Protein AF-A0A935G335-F1 (afdb_monomer)

Structure (mmCIF, N/CA/C/O backbone):
data_AF-A0A935G335-F1
#
_entry.id   AF-A0A935G335-F1
#
loop_
_atom_site.group_PDB
_atom_site.id
_atom_site.type_symbol
_atom_site.label_atom_id
_atom_site.label_alt_id
_atom_site.label_comp_id
_atom_site.label_asym_id
_atom_site.label_entity_id
_atom_site.label_seq_id
_atom_site.pdbx_PDB_ins_code
_atom_site.Cartn_x
_atom_site.Cartn_y
_atom_site.Cartn_z
_atom_site.occupancy
_atom_site.B_iso_or_equiv
_atom_site.auth_seq_id
_atom_site.auth_comp_id
_atom_site.auth_asym_id
_atom_site.auth_atom_id
_atom_site.pdbx_PDB_model_num
ATOM 1 N N . MET A 1 1 ? -7.306 40.612 -7.380 1.00 43.62 1 MET A N 1
ATOM 2 C CA . MET A 1 1 ? -6.907 39.670 -8.449 1.00 43.62 1 MET A CA 1
ATOM 3 C C . MET A 1 1 ? -6.432 38.392 -7.789 1.00 43.62 1 MET A C 1
ATOM 5 O O . MET A 1 1 ? -5.612 38.455 -6.885 1.00 43.62 1 MET A O 1
ATOM 9 N N . ALA A 1 2 ? -7.070 37.284 -8.153 1.00 41.00 2 ALA A N 1
ATOM 10 C CA . ALA A 1 2 ? -7.053 36.016 -7.440 1.00 41.00 2 ALA A CA 1
ATOM 11 C C . ALA A 1 2 ? -5.749 35.231 -7.653 1.00 41.00 2 ALA A C 1
ATOM 13 O O . ALA A 1 2 ? -5.389 34.918 -8.785 1.00 41.00 2 ALA A O 1
ATOM 14 N N . LEU A 1 3 ? -5.094 34.855 -6.554 1.00 41.41 3 LEU A N 1
ATOM 15 C CA . LEU A 1 3 ? -4.093 33.790 -6.511 1.00 41.41 3 LEU A CA 1
ATOM 16 C C . LEU A 1 3 ? -4.692 32.613 -5.739 1.00 41.41 3 LEU A C 1
ATOM 18 O O . LEU A 1 3 ? -4.356 32.347 -4.592 1.00 41.41 3 LEU A O 1
ATOM 22 N N . SER A 1 4 ? -5.626 31.927 -6.390 1.00 43.09 4 SER A N 1
ATOM 23 C CA . SER A 1 4 ? -6.187 30.656 -5.933 1.00 43.09 4 SER A CA 1
ATOM 24 C C . SER A 1 4 ? -5.728 29.572 -6.903 1.00 43.09 4 SER A C 1
ATOM 26 O O . SER A 1 4 ? -6.501 29.089 -7.727 1.00 43.09 4 SER A O 1
ATOM 28 N N . ARG A 1 5 ? -4.434 29.228 -6.869 1.00 44.53 5 ARG A N 1
ATOM 29 C CA . ARG A 1 5 ? -3.948 28.018 -7.541 1.00 44.53 5 ARG A CA 1
ATOM 30 C C . ARG A 1 5 ? -4.125 26.839 -6.594 1.00 44.53 5 ARG A C 1
ATOM 32 O O . ARG A 1 5 ? -3.365 26.651 -5.654 1.00 44.53 5 ARG A O 1
ATOM 39 N N . LEU A 1 6 ? -5.206 26.121 -6.871 1.00 40.38 6 LEU A N 1
ATOM 40 C CA . LEU A 1 6 ? -5.574 24.778 -6.441 1.00 40.38 6 LEU A CA 1
ATOM 41 C C . LEU A 1 6 ? -4.358 23.916 -6.063 1.00 40.38 6 LEU A C 1
ATOM 43 O O . LEU A 1 6 ? -3.600 23.470 -6.924 1.00 40.38 6 LEU A O 1
ATOM 47 N N . CYS A 1 7 ? -4.212 23.656 -4.765 1.00 38.62 7 CYS A N 1
ATOM 48 C CA . CYS A 1 7 ? -3.423 22.546 -4.257 1.00 38.62 7 CYS A CA 1
ATOM 49 C C . CYS A 1 7 ? -4.234 21.274 -4.543 1.00 38.62 7 CYS A C 1
ATOM 51 O O . CYS A 1 7 ? -5.253 21.030 -3.899 1.00 38.62 7 CYS A O 1
ATOM 53 N N . ASN A 1 8 ? -3.859 20.530 -5.583 1.00 42.78 8 ASN A N 1
ATOM 54 C CA . ASN A 1 8 ? -4.534 19.289 -5.948 1.00 42.78 8 ASN A CA 1
ATOM 55 C C . ASN A 1 8 ? -3.982 18.174 -5.036 1.00 42.78 8 ASN A C 1
ATOM 57 O O . ASN A 1 8 ? -2.787 17.877 -5.132 1.00 42.78 8 ASN A O 1
ATOM 61 N N . PRO A 1 9 ? -4.788 17.549 -4.156 1.00 45.03 9 PRO A N 1
ATOM 62 C CA . PRO A 1 9 ? -4.302 16.526 -3.219 1.00 45.03 9 PRO A CA 1
ATOM 63 C C . PRO A 1 9 ? -3.715 15.292 -3.932 1.00 45.03 9 PRO A C 1
ATOM 65 O O . PRO A 1 9 ? -2.882 14.580 -3.376 1.00 45.03 9 PRO A O 1
ATOM 68 N N . SER A 1 10 ? -4.065 15.089 -5.202 1.00 44.88 10 SER A N 1
ATOM 69 C CA . SER A 1 10 ? -3.509 14.069 -6.096 1.00 44.88 10 SER A CA 1
ATOM 70 C C . SER A 1 10 ? -2.040 14.303 -6.478 1.00 44.88 10 SER A C 1
ATOM 72 O O . SER A 1 10 ? -1.332 13.351 -6.791 1.00 44.88 10 SER A O 1
ATOM 74 N N . SER A 1 11 ? -1.522 15.535 -6.397 1.00 41.09 11 SER A N 1
ATOM 75 C CA . SER A 1 11 ? -0.104 15.799 -6.688 1.00 41.09 11 SER A CA 1
ATOM 76 C C . SER A 1 11 ? 0.831 15.402 -5.541 1.00 41.09 11 SER A C 1
ATOM 78 O O . SER A 1 11 ? 2.009 15.165 -5.786 1.00 41.09 11 SER A O 1
ATOM 80 N N . LEU A 1 12 ? 0.325 15.314 -4.306 1.00 45.19 12 LEU A N 1
ATOM 81 C CA . LEU A 1 12 ? 1.093 14.852 -3.143 1.00 45.19 12 LEU A CA 1
ATOM 82 C C . LEU A 1 12 ? 1.235 13.324 -3.135 1.00 45.19 12 LEU A C 1
ATOM 84 O O . LEU A 1 12 ? 2.318 12.812 -2.859 1.00 45.19 12 LEU A O 1
ATOM 88 N N . LEU A 1 13 ? 0.176 12.603 -3.520 1.00 45.66 13 LEU A N 1
ATOM 89 C CA . LEU A 1 13 ? 0.212 11.150 -3.728 1.00 45.66 13 LEU A CA 1
ATOM 90 C C . LEU A 1 13 ? 1.209 10.756 -4.829 1.00 45.66 13 LEU A C 1
ATOM 92 O O . LEU A 1 13 ? 2.009 9.844 -4.620 1.00 45.66 13 LEU A O 1
ATOM 96 N N . ARG A 1 14 ? 1.233 11.509 -5.942 1.00 45.12 14 ARG A N 1
ATOM 97 C CA . ARG A 1 14 ? 2.193 11.333 -7.048 1.00 45.12 14 ARG A CA 1
ATOM 98 C C . ARG A 1 14 ? 3.648 11.399 -6.597 1.00 45.12 14 ARG A C 1
ATOM 100 O O . ARG A 1 14 ? 4.453 10.584 -7.028 1.00 45.12 14 ARG A O 1
ATOM 107 N N . THR A 1 15 ? 3.993 12.333 -5.716 1.00 42.88 15 THR A N 1
ATOM 108 C CA . THR A 1 15 ? 5.377 12.463 -5.247 1.00 42.88 15 THR A CA 1
ATOM 109 C C . THR A 1 15 ? 5.739 11.363 -4.252 1.00 42.88 15 THR A C 1
ATOM 111 O O . THR A 1 15 ? 6.856 10.871 -4.286 1.00 42.88 15 THR A O 1
ATOM 114 N N . ILE A 1 16 ? 4.819 10.924 -3.388 1.00 47.28 16 ILE A N 1
ATOM 115 C CA . ILE A 1 16 ? 5.137 9.939 -2.340 1.00 47.28 16 ILE A CA 1
ATOM 116 C C . ILE A 1 16 ? 5.296 8.528 -2.920 1.00 47.28 16 ILE A C 1
ATOM 118 O O . ILE A 1 16 ? 6.261 7.851 -2.578 1.00 47.28 16 ILE A O 1
ATOM 122 N N . VAL A 1 17 ? 4.412 8.090 -3.823 1.00 49.25 17 VAL A N 1
ATOM 123 C CA . VAL A 1 17 ? 4.520 6.747 -4.428 1.00 49.25 17 VAL A CA 1
ATOM 124 C C . VAL A 1 17 ? 5.749 6.660 -5.341 1.00 49.25 17 VAL A C 1
ATOM 126 O O . VAL A 1 17 ? 6.484 5.678 -5.290 1.00 49.25 17 VAL A O 1
ATOM 129 N N . LEU A 1 18 ? 6.047 7.724 -6.096 1.00 43.50 18 LEU A N 1
ATOM 130 C CA . LEU A 1 18 ? 7.198 7.756 -7.001 1.00 43.50 18 LEU A CA 1
ATOM 131 C C . LEU A 1 18 ? 8.539 7.939 -6.264 1.00 43.50 18 LEU A C 1
ATOM 133 O O . LEU A 1 18 ? 9.542 7.367 -6.678 1.00 43.50 18 LEU A O 1
ATOM 137 N N . VAL A 1 19 ? 8.578 8.671 -5.142 1.00 39.81 19 VAL A N 1
ATOM 138 C CA . VAL A 1 19 ? 9.786 8.779 -4.296 1.00 39.81 19 VAL A CA 1
ATOM 139 C C . VAL A 1 19 ? 10.061 7.476 -3.542 1.00 39.81 19 VAL A C 1
ATOM 141 O O . VAL A 1 19 ? 11.223 7.122 -3.368 1.00 39.81 19 VAL A O 1
ATOM 144 N N . VAL A 1 20 ? 9.031 6.720 -3.149 1.00 45.38 20 VAL A N 1
ATOM 145 C CA . VAL A 1 20 ? 9.228 5.400 -2.525 1.00 45.38 20 VAL A CA 1
ATOM 146 C C . VAL A 1 20 ? 9.803 4.380 -3.516 1.00 45.38 20 VAL A C 1
ATOM 148 O O . VAL A 1 20 ? 10.590 3.536 -3.098 1.00 45.38 20 VAL A O 1
ATOM 151 N N . VAL A 1 21 ? 9.470 4.478 -4.809 1.00 45.97 21 VAL A N 1
ATOM 152 C CA . VAL A 1 21 ? 9.869 3.482 -5.822 1.00 45.97 21 VAL A CA 1
ATOM 153 C C . VAL A 1 21 ? 11.123 3.879 -6.619 1.00 45.97 21 VAL A C 1
ATOM 155 O O . VAL A 1 21 ? 11.926 3.012 -6.939 1.00 45.97 21 VAL A O 1
ATOM 158 N N . VAL A 1 22 ? 11.344 5.164 -6.925 1.00 43.09 22 VAL A N 1
ATOM 159 C CA . VAL A 1 22 ? 12.421 5.597 -7.849 1.00 43.09 22 VAL A CA 1
ATOM 160 C C . VAL A 1 22 ? 13.605 6.258 -7.129 1.00 43.09 22 VAL A C 1
ATOM 162 O O . VAL A 1 22 ? 14.715 6.287 -7.655 1.00 43.09 22 VAL A O 1
ATOM 165 N N . ALA A 1 23 ? 13.423 6.755 -5.902 1.00 35.22 23 ALA A N 1
ATOM 166 C CA . ALA A 1 23 ? 14.482 7.430 -5.145 1.00 35.22 23 ALA A CA 1
ATOM 167 C C . ALA A 1 23 ? 15.174 6.527 -4.107 1.00 35.22 23 ALA A C 1
ATOM 169 O O . ALA A 1 23 ? 15.666 7.030 -3.097 1.00 35.22 23 ALA A O 1
ATOM 170 N N . GLN A 1 24 ? 15.244 5.213 -4.345 1.00 37.66 24 GLN A N 1
ATOM 171 C CA . GLN A 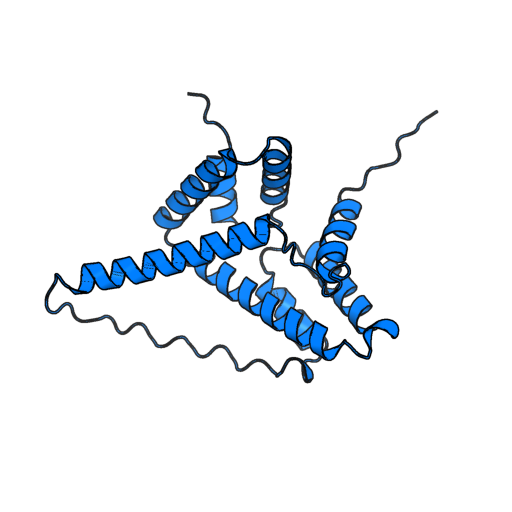1 24 ? 16.115 4.310 -3.584 1.00 37.66 24 GLN A CA 1
ATOM 172 C C . GLN A 1 24 ? 17.411 4.066 -4.377 1.00 37.66 24 GLN A C 1
ATOM 174 O O . GLN A 1 24 ? 17.566 3.012 -4.994 1.00 37.66 24 GLN A O 1
ATOM 179 N N . PRO A 1 25 ? 18.386 5.003 -4.391 1.00 34.03 25 PRO A N 1
ATOM 180 C CA . PRO A 1 25 ? 19.742 4.589 -4.684 1.00 34.03 25 PRO A CA 1
ATOM 181 C C . PRO A 1 25 ? 20.144 3.609 -3.576 1.00 34.03 25 PRO A C 1
ATOM 183 O O . PRO A 1 25 ? 19.827 3.804 -2.403 1.00 34.03 25 PRO A O 1
ATOM 186 N N . PHE A 1 26 ? 20.843 2.551 -3.965 1.00 42.66 26 PHE A N 1
ATOM 187 C CA . PHE A 1 26 ? 21.308 1.411 -3.171 1.00 42.66 26 PHE A CA 1
ATOM 188 C C . PHE A 1 26 ? 22.244 1.743 -1.978 1.00 42.66 26 PHE A C 1
ATOM 190 O O . PHE A 1 26 ? 23.049 0.914 -1.559 1.00 42.66 26 PHE A O 1
ATOM 197 N N . ALA A 1 27 ? 22.155 2.929 -1.375 1.00 33.00 27 ALA A N 1
ATOM 198 C CA . ALA A 1 27 ? 22.935 3.341 -0.219 1.00 33.00 27 ALA A CA 1
ATOM 199 C C . ALA A 1 27 ? 22.011 3.829 0.912 1.00 33.00 27 ALA A C 1
ATOM 201 O O . ALA A 1 27 ? 21.474 4.928 0.871 1.00 33.00 27 ALA A O 1
ATOM 202 N N . ALA A 1 28 ? 21.891 2.996 1.951 1.00 36.22 28 ALA A N 1
ATOM 203 C CA . ALA A 1 28 ? 21.289 3.289 3.257 1.00 36.22 28 ALA A CA 1
ATOM 204 C C . ALA A 1 28 ? 19.755 3.473 3.308 1.00 36.22 28 ALA A C 1
ATOM 206 O O . ALA A 1 28 ? 19.217 4.570 3.396 1.00 36.22 28 ALA A O 1
ATOM 207 N N . ARG A 1 29 ? 19.073 2.323 3.383 1.00 39.12 29 ARG A N 1
ATOM 208 C CA . ARG A 1 29 ? 17.812 2.049 4.100 1.00 39.12 29 ARG A CA 1
ATOM 209 C C . ARG A 1 29 ? 17.255 3.200 4.961 1.00 39.12 29 ARG A C 1
ATOM 211 O O . ARG A 1 29 ? 17.442 3.224 6.174 1.00 39.12 29 ARG A O 1
ATOM 218 N N . ALA A 1 30 ? 16.419 4.030 4.358 1.00 37.00 30 ALA A N 1
ATOM 219 C CA . ALA A 1 30 ? 15.264 4.611 5.030 1.00 37.00 30 ALA A CA 1
ATOM 220 C C . ALA A 1 30 ? 14.020 4.009 4.370 1.00 37.00 30 ALA A C 1
ATOM 222 O O . ALA A 1 30 ? 13.296 4.670 3.633 1.00 37.00 30 ALA A O 1
ATOM 223 N N . ALA A 1 31 ? 13.806 2.706 4.578 1.00 39.12 31 ALA A N 1
ATOM 224 C CA . ALA A 1 31 ? 12.471 2.149 4.400 1.00 39.12 31 ALA A CA 1
ATOM 225 C C . ALA A 1 31 ? 11.510 3.051 5.184 1.00 39.12 31 ALA A C 1
ATOM 227 O O . ALA A 1 31 ? 11.850 3.391 6.322 1.00 39.12 31 ALA A O 1
ATOM 228 N N . ASP A 1 32 ? 10.399 3.483 4.563 1.00 44.03 32 ASP A N 1
ATOM 229 C CA . ASP A 1 32 ? 9.432 4.401 5.184 1.00 44.03 32 ASP A CA 1
ATOM 230 C C . ASP A 1 32 ? 9.267 3.954 6.647 1.00 44.03 32 ASP A C 1
ATOM 232 O O . ASP A 1 32 ? 8.902 2.795 6.879 1.00 44.03 32 ASP A O 1
ATOM 236 N N . PRO A 1 33 ? 9.649 4.785 7.640 1.00 47.03 33 PRO A N 1
ATOM 237 C CA . PRO A 1 33 ? 9.684 4.374 9.038 1.00 47.03 33 PRO A CA 1
ATOM 238 C C . PRO A 1 33 ? 8.323 3.845 9.479 1.00 47.03 33 PRO A C 1
ATOM 240 O O . PRO A 1 33 ? 8.257 3.011 10.371 1.00 47.03 33 PRO A O 1
ATOM 243 N N . PHE A 1 34 ? 7.249 4.258 8.803 1.00 44.28 34 PHE A N 1
ATOM 244 C CA . PHE A 1 34 ? 5.914 3.735 8.995 1.00 44.28 34 PHE A CA 1
ATOM 245 C C . PHE A 1 34 ? 5.706 2.332 8.403 1.00 44.28 34 PHE A C 1
ATOM 247 O O . PHE A 1 34 ? 5.086 1.494 9.049 1.00 44.28 34 PHE A O 1
ATOM 254 N N . LEU A 1 35 ? 6.258 2.030 7.223 1.00 46.00 35 LEU A N 1
ATOM 255 C CA . LEU A 1 35 ? 6.309 0.665 6.682 1.00 46.00 35 LEU A CA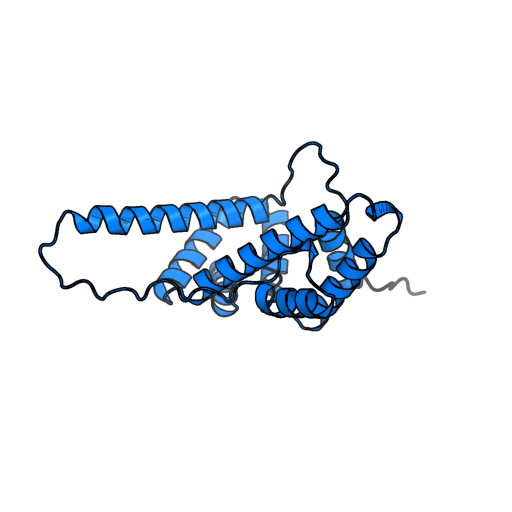 1
ATOM 256 C C . LEU A 1 35 ? 7.183 -0.229 7.557 1.00 46.00 35 LEU A C 1
ATOM 258 O O . LEU A 1 35 ? 6.732 -1.304 7.917 1.00 46.00 35 LEU A O 1
ATOM 262 N N . MET A 1 36 ? 8.379 0.211 7.963 1.00 50.94 36 MET A N 1
ATOM 263 C CA . MET A 1 36 ? 9.226 -0.516 8.923 1.00 50.94 36 MET A CA 1
ATOM 264 C C . MET A 1 36 ? 8.508 -0.749 10.249 1.00 50.94 36 MET A C 1
ATOM 266 O O . MET A 1 36 ? 8.617 -1.828 10.824 1.00 50.94 36 MET A O 1
ATOM 270 N N . TYR A 1 37 ? 7.747 0.237 10.717 1.00 55.06 37 TYR A N 1
ATOM 271 C CA . TYR A 1 37 ? 6.941 0.119 11.919 1.00 55.06 37 TYR A CA 1
ATOM 272 C C . TYR A 1 37 ? 5.795 -0.879 11.732 1.00 55.06 37 TYR A C 1
ATOM 274 O O . TYR A 1 37 ? 5.646 -1.773 12.553 1.00 55.06 37 TYR A O 1
ATOM 282 N N . LEU A 1 38 ? 5.031 -0.804 10.637 1.00 52.03 38 LEU A N 1
ATOM 283 C CA . LEU A 1 38 ? 3.962 -1.756 10.319 1.00 52.03 38 LEU A CA 1
ATOM 284 C C . LEU A 1 38 ? 4.496 -3.175 10.096 1.00 52.03 38 LEU A C 1
ATOM 286 O O . LEU A 1 38 ? 3.900 -4.128 10.581 1.00 52.03 38 LEU A O 1
ATOM 290 N N . LEU A 1 39 ? 5.629 -3.321 9.410 1.00 52.44 39 LEU A N 1
ATOM 291 C CA . LEU A 1 39 ? 6.312 -4.591 9.164 1.00 52.44 39 LEU A CA 1
ATOM 292 C C . LEU A 1 39 ? 6.897 -5.173 10.451 1.00 52.44 39 LEU A C 1
ATOM 294 O O . LEU A 1 39 ? 6.735 -6.362 10.709 1.00 52.44 39 LEU A O 1
ATOM 298 N N . GLY A 1 40 ? 7.544 -4.348 11.273 1.00 60.28 40 GLY A N 1
ATOM 299 C CA . GLY A 1 40 ? 8.072 -4.747 12.575 1.00 60.28 40 GLY A CA 1
ATOM 300 C C . GLY A 1 40 ? 6.963 -5.070 13.574 1.00 60.28 40 GLY A C 1
ATOM 301 O O . GLY A 1 40 ? 7.095 -5.993 14.374 1.00 60.28 40 GLY A O 1
ATOM 302 N N . PHE A 1 41 ? 5.840 -4.362 13.507 1.00 53.56 41 PHE A N 1
ATOM 303 C CA . PHE A 1 41 ? 4.675 -4.601 14.350 1.00 53.56 41 PHE A CA 1
ATOM 304 C C . PHE A 1 41 ? 3.904 -5.852 13.915 1.00 53.56 41 PHE A C 1
ATOM 306 O O . PHE A 1 41 ? 3.602 -6.690 14.760 1.00 53.56 41 PHE A O 1
ATOM 313 N N . ALA A 1 42 ? 3.668 -6.040 12.612 1.00 47.59 42 ALA A N 1
ATOM 314 C CA . ALA A 1 42 ? 3.100 -7.270 12.060 1.00 47.59 42 ALA A CA 1
ATOM 315 C C . ALA A 1 42 ? 3.998 -8.483 12.353 1.00 47.59 42 ALA A C 1
ATOM 317 O O . ALA A 1 42 ? 3.495 -9.532 12.747 1.00 47.59 42 ALA A O 1
ATOM 318 N N . GLY A 1 43 ? 5.323 -8.322 12.244 1.00 48.91 43 GLY A N 1
ATOM 319 C CA . GLY A 1 43 ? 6.299 -9.336 12.645 1.00 48.91 43 GLY A CA 1
ATOM 320 C C . GLY A 1 43 ? 6.193 -9.699 14.128 1.00 48.91 43 GLY A C 1
ATOM 321 O O . GLY A 1 43 ? 6.069 -10.874 14.454 1.00 48.91 43 GLY A O 1
ATOM 322 N N . ASN A 1 44 ? 6.139 -8.705 15.023 1.00 57.69 44 ASN A N 1
ATOM 323 C CA . ASN A 1 44 ? 5.969 -8.943 16.462 1.00 57.69 44 ASN A CA 1
ATOM 324 C C . ASN A 1 44 ? 4.618 -9.590 16.816 1.00 57.69 44 ASN A C 1
ATOM 326 O O . ASN A 1 44 ? 4.554 -10.396 17.742 1.00 57.69 44 ASN A O 1
ATOM 330 N N . LEU A 1 45 ? 3.536 -9.263 16.102 1.00 52.34 45 LEU A N 1
ATOM 331 C CA . LEU A 1 45 ? 2.224 -9.899 16.288 1.00 52.34 45 LEU A CA 1
ATOM 332 C C . LEU A 1 45 ? 2.237 -11.370 15.880 1.00 52.34 45 LEU A C 1
ATOM 334 O O . LEU A 1 45 ? 1.769 -12.212 16.643 1.00 52.34 45 LEU A O 1
ATOM 338 N N . LEU A 1 46 ? 2.828 -11.680 14.724 1.00 48.91 46 LEU A N 1
ATOM 339 C CA . LEU A 1 46 ? 3.017 -13.057 14.267 1.00 48.91 46 LEU A CA 1
ATOM 340 C C . LEU A 1 46 ? 3.863 -13.850 15.269 1.00 48.91 46 LEU A C 1
ATOM 342 O O . LEU A 1 46 ? 3.467 -14.937 15.686 1.00 48.91 46 LEU A O 1
ATOM 346 N N . GLU A 1 47 ? 4.969 -13.274 15.738 1.00 56.78 47 GLU A N 1
ATOM 347 C CA . GLU A 1 47 ? 5.855 -13.926 16.705 1.00 56.78 47 GLU A CA 1
ATOM 348 C C . GLU A 1 47 ? 5.190 -14.130 18.079 1.00 56.78 47 GLU A C 1
ATOM 350 O O . GLU A 1 47 ? 5.439 -15.132 18.751 1.00 56.78 47 GLU A O 1
ATOM 355 N N . SER A 1 48 ? 4.304 -13.216 18.485 1.00 48.78 48 SER A N 1
ATOM 356 C CA . SER A 1 48 ? 3.541 -13.338 19.734 1.00 48.78 48 SER A CA 1
ATOM 357 C C . SER A 1 48 ? 2.459 -14.417 19.637 1.00 48.78 48 SER A C 1
ATOM 359 O O . SER A 1 48 ? 2.334 -15.223 20.555 1.00 48.78 48 SER A O 1
ATOM 361 N N . SER A 1 49 ? 1.743 -14.498 18.508 1.00 43.66 49 SER A N 1
ATOM 362 C CA . SER A 1 49 ? 0.724 -15.537 18.284 1.00 43.66 49 SER A CA 1
ATOM 363 C C . SER A 1 49 ? 1.323 -16.950 18.247 1.00 43.66 49 SER A C 1
ATOM 365 O O . SER A 1 49 ? 0.769 -17.877 18.830 1.00 43.66 49 SER A O 1
ATOM 367 N N . MET A 1 50 ? 2.521 -17.107 17.668 1.00 51.03 50 MET A N 1
ATOM 368 C CA . MET A 1 50 ? 3.225 -18.395 17.641 1.00 51.03 50 MET A CA 1
ATOM 369 C C . MET A 1 50 ? 3.707 -18.841 19.030 1.00 51.03 50 MET A C 1
ATOM 371 O O . MET A 1 50 ? 3.708 -20.035 19.325 1.00 51.03 50 MET A O 1
ATOM 375 N N . LYS A 1 51 ? 4.086 -17.900 19.907 1.00 51.62 51 LYS A N 1
ATOM 376 C CA . LYS A 1 51 ? 4.521 -18.209 21.281 1.00 51.62 51 LYS A CA 1
ATOM 377 C C . LYS A 1 51 ? 3.354 -18.559 22.212 1.00 51.62 51 LYS A C 1
ATOM 379 O O . LYS A 1 51 ? 3.537 -19.364 23.126 1.00 51.62 51 LYS A O 1
ATOM 384 N N . GLU A 1 52 ? 2.160 -18.009 21.986 1.00 52.78 52 GLU A N 1
ATOM 385 C CA . GLU A 1 52 ? 0.966 -18.340 22.782 1.00 52.78 52 GLU A CA 1
ATOM 386 C C . GLU A 1 52 ? 0.443 -19.761 22.504 1.00 52.78 52 GLU A C 1
ATOM 388 O O . GLU A 1 52 ? 0.029 -20.455 23.440 1.00 52.78 52 GLU A O 1
ATOM 393 N N . ASP A 1 53 ? 0.565 -20.253 21.267 1.00 47.88 53 ASP A N 1
ATOM 394 C CA . ASP A 1 53 ? 0.199 -21.632 20.912 1.00 47.88 53 ASP A CA 1
ATOM 395 C C . ASP A 1 53 ? 1.146 -22.684 21.517 1.00 47.88 53 ASP A C 1
ATOM 397 O O . ASP A 1 53 ? 0.720 -23.790 21.872 1.00 47.88 53 ASP A O 1
ATOM 401 N N . GLU A 1 54 ? 2.428 -22.353 21.692 1.00 53.75 54 GLU A N 1
ATOM 402 C CA . GLU A 1 54 ? 3.421 -23.263 22.275 1.00 53.75 54 GLU A CA 1
ATOM 403 C C . GLU A 1 54 ? 3.323 -23.321 23.813 1.00 53.75 54 GLU A C 1
ATOM 405 O O . GLU A 1 54 ? 3.404 -24.400 24.415 1.00 53.75 54 GLU A O 1
ATOM 410 N N . ALA A 1 55 ? 3.034 -22.184 24.458 1.00 54.88 55 ALA A N 1
ATOM 411 C CA . ALA A 1 55 ? 2.830 -22.109 25.905 1.00 54.88 55 ALA A CA 1
ATOM 412 C C . ALA A 1 55 ? 1.542 -22.823 26.365 1.00 54.88 55 ALA A C 1
ATOM 414 O O . ALA A 1 55 ? 1.539 -23.465 27.421 1.00 54.88 55 ALA A O 1
ATOM 415 N N . ASN A 1 56 ? 0.467 -22.792 25.565 1.00 47.91 56 ASN A N 1
ATOM 416 C CA . ASN A 1 56 ? -0.773 -23.518 25.868 1.00 47.91 56 ASN A CA 1
ATOM 417 C C . ASN A 1 56 ? -0.731 -25.008 25.484 1.00 47.91 56 ASN A C 1
ATOM 419 O O . ASN A 1 56 ? -1.468 -25.810 26.066 1.00 47.91 56 ASN A O 1
ATOM 423 N N . ARG A 1 57 ? 0.163 -25.432 24.577 1.00 49.28 57 ARG A N 1
ATOM 424 C CA . ARG A 1 57 ? 0.334 -26.857 24.228 1.00 49.28 57 ARG A CA 1
ATOM 425 C C . ARG A 1 57 ? 0.919 -27.713 25.349 1.00 49.28 57 ARG A C 1
ATOM 427 O O . ARG A 1 57 ? 0.736 -28.927 25.338 1.00 49.28 57 ARG A O 1
ATOM 434 N N . SER A 1 58 ? 1.569 -27.100 26.334 1.00 51.31 58 SER A N 1
ATOM 435 C CA . SER A 1 58 ? 2.232 -27.826 27.424 1.00 51.31 58 SER A CA 1
ATOM 436 C C . SER A 1 58 ? 1.313 -28.175 28.606 1.00 51.31 58 SER A C 1
ATOM 438 O O . SER A 1 58 ? 1.766 -28.828 29.545 1.00 51.31 58 SER A O 1
ATOM 440 N N . LYS A 1 59 ? 0.030 -27.766 28.603 1.00 52.28 59 LYS A N 1
ATOM 441 C CA . LYS A 1 59 ? -0.851 -27.908 29.784 1.00 52.28 59 LYS A CA 1
ATOM 442 C C . LYS A 1 59 ? -2.197 -28.599 29.583 1.00 52.28 59 LYS A C 1
ATOM 444 O O . LYS A 1 59 ? -2.931 -28.738 30.560 1.00 52.28 59 LYS A O 1
ATOM 449 N N . THR A 1 60 ? -2.556 -29.074 28.393 1.00 44.25 60 THR A N 1
ATOM 450 C CA . THR A 1 60 ? -3.869 -29.723 28.224 1.00 44.25 60 THR A CA 1
ATOM 451 C C . THR A 1 60 ? -3.776 -30.953 27.338 1.00 44.25 60 THR A C 1
ATOM 453 O O . THR A 1 60 ? -3.565 -30.872 26.131 1.00 44.25 60 THR A O 1
ATOM 456 N N . GLY A 1 61 ? -3.920 -32.113 27.980 1.00 49.50 61 GLY A N 1
ATOM 457 C CA . GLY A 1 61 ? -3.950 -33.411 27.330 1.00 49.50 61 GLY A CA 1
ATOM 458 C C . GLY A 1 61 ? -5.048 -33.518 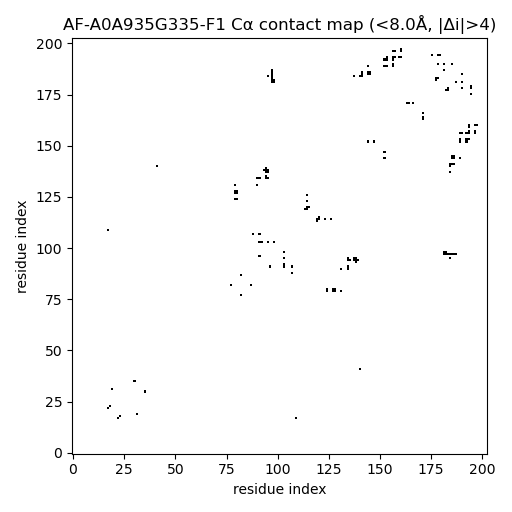26.271 1.00 49.50 61 GLY A C 1
ATOM 459 O O . GLY A 1 61 ? -6.151 -33.007 26.436 1.00 49.50 61 GLY A O 1
ATOM 460 N N . VAL A 1 62 ? -4.695 -34.212 25.187 1.00 51.94 62 VAL A N 1
ATOM 461 C CA . VAL A 1 62 ? -5.570 -34.896 24.222 1.00 51.94 62 VAL A CA 1
ATOM 462 C C . VAL A 1 62 ? -6.876 -34.155 23.900 1.00 51.94 62 VAL A C 1
ATOM 464 O O . VAL A 1 62 ? -7.976 -34.663 24.108 1.00 51.94 62 VAL A O 1
ATOM 467 N N . ARG A 1 63 ? -6.769 -32.960 23.311 1.00 44.69 63 ARG A N 1
ATOM 468 C CA . ARG A 1 63 ? -7.860 -32.393 22.511 1.00 44.69 63 ARG A CA 1
ATOM 469 C C . ARG A 1 63 ? -7.599 -32.739 21.050 1.00 44.69 63 ARG A C 1
ATOM 471 O O . ARG A 1 63 ? -6.580 -32.348 20.490 1.00 44.69 63 ARG A O 1
ATOM 478 N N . LYS A 1 64 ? -8.514 -33.517 20.467 1.00 46.38 64 LYS A N 1
ATOM 479 C CA . LYS A 1 64 ? -8.576 -33.888 19.047 1.00 46.38 64 LYS A CA 1
ATOM 480 C C . LYS A 1 64 ? -8.308 -32.636 18.204 1.00 46.38 64 LYS A C 1
ATOM 482 O O . LYS A 1 64 ? -9.131 -31.723 18.194 1.00 46.38 64 LYS A O 1
ATOM 487 N N . VAL A 1 65 ? -7.129 -32.579 17.590 1.00 44.38 65 VAL A N 1
ATOM 488 C CA . VAL A 1 65 ? -6.693 -31.475 16.731 1.00 44.38 65 VAL A CA 1
ATOM 489 C C . VAL A 1 65 ? -7.700 -31.387 15.582 1.00 44.38 65 VAL A C 1
ATOM 491 O O . VAL A 1 65 ? -7.838 -32.371 14.851 1.00 44.38 65 VAL A O 1
ATOM 494 N N . PRO A 1 66 ? -8.439 -30.277 15.407 1.00 47.75 66 PRO A N 1
ATOM 495 C CA . PRO A 1 66 ? -9.033 -29.996 14.114 1.00 47.75 66 PRO A CA 1
ATOM 496 C C . PRO A 1 66 ? -7.845 -29.864 13.169 1.00 47.75 66 PRO A C 1
ATOM 498 O O . PRO A 1 66 ? -7.021 -28.970 13.352 1.00 47.75 66 PRO A O 1
ATOM 501 N N . SER A 1 67 ? -7.689 -30.808 12.240 1.00 44.22 67 SER A N 1
ATOM 502 C CA . SER A 1 67 ? -6.745 -30.668 11.139 1.00 44.22 67 SER A CA 1
ATOM 503 C C . SER A 1 67 ? -7.024 -29.324 10.484 1.00 44.22 67 SER A C 1
ATOM 505 O O . SER A 1 67 ? -8.028 -29.173 9.793 1.00 44.22 67 SER A O 1
ATOM 507 N N . ILE A 1 68 ? -6.166 -28.341 10.759 1.00 49.97 68 ILE A N 1
ATOM 508 C CA . ILE A 1 68 ? -6.089 -27.118 9.975 1.00 49.97 68 ILE A CA 1
ATOM 509 C C . ILE A 1 68 ? -5.791 -27.627 8.562 1.00 49.97 68 ILE A C 1
ATOM 511 O O . ILE A 1 68 ? -4.765 -28.299 8.393 1.00 49.97 68 ILE A O 1
ATOM 515 N N . PRO A 1 69 ? -6.704 -27.457 7.587 1.00 47.50 69 PRO A N 1
ATOM 516 C CA . PRO A 1 69 ? -6.420 -27.863 6.224 1.00 47.50 69 PRO A CA 1
ATOM 517 C C . PRO A 1 69 ? -5.120 -27.176 5.816 1.00 47.50 69 PRO A C 1
ATOM 519 O O . PRO A 1 69 ? -4.919 -25.994 6.104 1.00 47.50 69 PRO A O 1
ATOM 522 N N . ALA A 1 70 ? -4.205 -27.962 5.245 1.00 51.41 70 ALA A N 1
ATOM 523 C CA . ALA A 1 70 ? -2.949 -27.452 4.722 1.00 51.41 70 ALA A CA 1
ATOM 524 C C . ALA A 1 70 ? -3.245 -26.203 3.879 1.00 51.41 70 ALA A C 1
ATOM 526 O O . ALA A 1 70 ? -4.266 -26.211 3.185 1.00 51.41 70 ALA A O 1
ATOM 527 N N . PRO A 1 71 ? -2.413 -25.1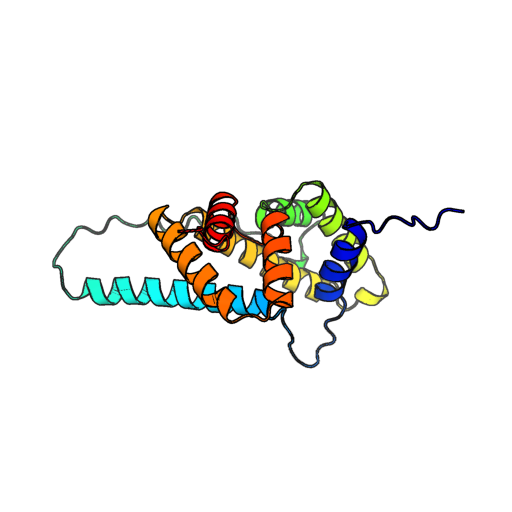47 3.968 1.00 50.88 71 PRO A N 1
ATOM 528 C CA . PRO A 1 71 ? -2.639 -23.921 3.220 1.00 50.88 71 PRO A CA 1
ATOM 529 C C . PRO A 1 71 ? -2.915 -24.311 1.775 1.00 50.88 71 PRO A C 1
ATOM 531 O O . PRO A 1 71 ? -2.086 -24.985 1.156 1.00 50.88 71 PRO A O 1
ATOM 534 N N . GLU A 1 72 ? -4.117 -23.977 1.295 1.00 48.12 72 GLU A N 1
ATOM 535 C CA . GLU A 1 72 ? -4.462 -24.146 -0.107 1.00 48.12 72 GLU A CA 1
ATOM 536 C C . GLU A 1 72 ? -3.305 -23.543 -0.883 1.00 48.12 72 GLU A C 1
ATOM 538 O O . GLU A 1 72 ? -2.894 -22.404 -0.644 1.00 48.12 72 GLU A O 1
ATOM 543 N N . THR A 1 73 ? -2.677 -24.392 -1.688 1.00 46.47 73 THR A N 1
ATOM 544 C CA . THR A 1 73 ? -1.512 -24.031 -2.472 1.00 46.47 73 THR A CA 1
ATOM 545 C C . THR A 1 73 ? -1.986 -22.891 -3.348 1.00 46.47 73 THR A C 1
ATOM 547 O O . THR A 1 73 ? -2.771 -23.116 -4.267 1.00 46.47 73 THR A O 1
ATOM 550 N N . LEU A 1 74 ? -1.590 -21.663 -2.996 1.00 53.41 74 LEU A N 1
ATOM 551 C CA . LEU A 1 74 ? -1.860 -20.497 -3.822 1.00 53.41 74 LEU A CA 1
ATOM 552 C C . LEU A 1 74 ? -1.470 -20.887 -5.251 1.00 53.41 74 LEU A C 1
ATOM 554 O O . LEU A 1 74 ? -0.420 -21.529 -5.415 1.00 53.41 74 LEU A O 1
ATOM 558 N N . PRO A 1 75 ? -2.315 -20.591 -6.254 1.00 56.72 75 PRO A N 1
ATOM 559 C CA . PRO A 1 75 ? -2.021 -20.950 -7.631 1.00 56.72 75 PRO A CA 1
ATOM 560 C C . PRO A 1 75 ? -0.589 -20.523 -7.934 1.00 56.72 75 PRO A C 1
ATOM 562 O O . PRO A 1 75 ? -0.172 -19.428 -7.552 1.00 56.72 75 PRO A O 1
ATOM 565 N N . ALA A 1 76 ? 0.193 -21.434 -8.516 1.00 60.53 76 ALA A N 1
ATOM 566 C CA . ALA A 1 76 ? 1.599 -21.193 -8.787 1.00 60.53 76 ALA A CA 1
ATOM 567 C C . ALA A 1 76 ? 1.710 -20.006 -9.752 1.00 60.53 76 ALA A C 1
ATOM 569 O O . ALA A 1 76 ? 1.591 -20.169 -10.964 1.00 60.53 76 ALA A O 1
ATOM 570 N N . LEU A 1 77 ? 1.876 -18.801 -9.201 1.00 66.75 77 LEU A N 1
ATOM 571 C CA . LEU A 1 77 ? 2.053 -17.598 -9.995 1.00 66.75 77 LEU A CA 1
ATOM 572 C C . LEU A 1 77 ? 3.306 -17.769 -10.849 1.00 66.75 77 LEU A C 1
ATOM 574 O O . LEU A 1 77 ? 4.337 -18.259 -10.370 1.00 66.75 77 LEU A O 1
ATOM 578 N N . LYS A 1 78 ? 3.205 -17.323 -12.104 1.00 79.25 78 LYS A N 1
ATOM 579 C CA . LYS A 1 78 ? 4.321 -17.275 -13.050 1.00 79.25 78 LYS A CA 1
ATOM 580 C C . LYS A 1 78 ? 5.540 -16.605 -12.407 1.00 79.25 78 LYS A C 1
ATOM 582 O O . LYS A 1 78 ? 5.417 -15.737 -11.537 1.00 79.25 78 LYS A O 1
ATOM 587 N N . ALA A 1 79 ? 6.730 -17.016 -12.843 1.00 80.81 79 ALA A N 1
ATOM 588 C CA . ALA A 1 79 ? 7.957 -16.341 -12.439 1.00 80.81 79 ALA A CA 1
ATOM 589 C C . ALA A 1 79 ? 7.882 -14.863 -12.873 1.00 80.81 79 ALA A C 1
ATOM 591 O O . ALA A 1 79 ? 7.378 -14.607 -13.971 1.00 80.81 79 ALA A O 1
ATOM 592 N N . PRO A 1 80 ? 8.387 -13.897 -12.083 1.00 80.19 80 PRO A N 1
ATOM 593 C CA . PRO A 1 80 ? 8.226 -12.474 -12.400 1.00 80.19 80 PRO A CA 1
ATOM 594 C C . PRO A 1 80 ? 8.781 -12.094 -13.780 1.00 80.19 80 PRO A C 1
ATOM 596 O O . PRO A 1 80 ? 8.163 -11.324 -14.502 1.00 80.19 80 PRO A O 1
ATOM 599 N N . ALA A 1 81 ? 9.890 -12.715 -14.200 1.00 77.25 81 ALA A N 1
ATOM 600 C CA . ALA A 1 81 ? 10.486 -12.527 -15.527 1.00 77.25 81 ALA A CA 1
ATOM 601 C C . ALA A 1 81 ? 9.606 -13.017 -16.701 1.00 77.25 81 ALA A C 1
ATOM 603 O O . ALA A 1 81 ? 9.880 -12.699 -17.854 1.00 77.25 81 ALA A O 1
ATOM 604 N N . SER A 1 82 ? 8.570 -13.809 -16.416 1.00 84.94 82 SER A N 1
ATOM 605 C CA . SER A 1 82 ? 7.623 -14.363 -17.394 1.00 84.94 82 SER A CA 1
ATOM 606 C C . SER A 1 82 ? 6.212 -13.781 -17.281 1.00 84.94 82 SER A C 1
ATOM 608 O O . SER A 1 82 ? 5.319 -14.251 -17.983 1.00 84.94 82 SER A O 1
ATOM 610 N N . MET A 1 83 ? 6.000 -12.808 -16.390 1.00 88.62 83 MET A N 1
ATOM 611 C CA . MET A 1 83 ? 4.711 -12.136 -16.252 1.00 88.62 83 MET A CA 1
ATOM 612 C C . MET A 1 83 ? 4.486 -11.187 -17.423 1.00 88.62 83 MET A C 1
ATOM 614 O O . MET A 1 83 ? 5.339 -10.352 -17.734 1.00 88.62 83 MET A O 1
ATOM 618 N N . ASP A 1 84 ? 3.334 -11.325 -18.066 1.00 90.94 84 ASP A N 1
ATOM 619 C CA . ASP A 1 84 ? 2.853 -10.342 -19.024 1.00 90.94 84 ASP A CA 1
ATOM 620 C C . ASP A 1 84 ? 2.158 -9.166 -18.309 1.00 90.94 84 ASP A C 1
ATOM 622 O O . ASP A 1 84 ? 2.077 -9.093 -17.079 1.00 90.94 84 ASP A O 1
ATOM 626 N N . GLN A 1 85 ? 1.708 -8.184 -19.090 1.00 88.88 85 GLN A N 1
ATOM 627 C CA . GLN A 1 85 ? 1.051 -6.990 -18.558 1.00 88.88 85 GLN A CA 1
ATOM 628 C C . GLN A 1 85 ? -0.270 -7.314 -17.845 1.00 88.88 85 GLN A C 1
ATOM 630 O O . GLN A 1 85 ? -0.610 -6.651 -16.865 1.00 88.88 85 GLN A O 1
ATOM 635 N N . GLU A 1 86 ? -1.001 -8.331 -18.306 1.00 92.62 86 GLU A N 1
ATOM 636 C CA . GLU A 1 86 ? -2.270 -8.723 -17.694 1.00 92.62 86 GLU A CA 1
ATOM 637 C C . GLU A 1 86 ? -2.018 -9.430 -16.356 1.00 92.62 86 GLU A C 1
ATOM 639 O O . GLU A 1 86 ? -2.667 -9.094 -15.367 1.00 92.62 86 GLU A O 1
ATOM 644 N N . ASP A 1 87 ? -1.001 -10.300 -16.281 1.00 93.00 87 ASP A N 1
ATOM 645 C CA . ASP A 1 87 ? -0.573 -10.940 -15.029 1.00 93.00 87 ASP A CA 1
ATOM 646 C C . ASP A 1 87 ? -0.191 -9.893 -13.961 1.00 93.00 87 ASP A C 1
ATOM 648 O O . ASP A 1 87 ? -0.541 -10.021 -12.785 1.00 93.00 87 ASP A O 1
ATOM 652 N N . LEU A 1 88 ? 0.531 -8.833 -14.353 1.00 91.81 88 LEU A N 1
ATOM 653 C CA . LEU A 1 88 ? 0.907 -7.743 -13.443 1.00 91.81 88 LEU A CA 1
ATOM 654 C C . LEU A 1 88 ? -0.308 -6.952 -12.964 1.00 91.81 88 LEU A C 1
ATOM 656 O O . LEU A 1 88 ? -0.369 -6.551 -11.799 1.00 91.81 88 LEU A O 1
ATOM 660 N N . ARG A 1 89 ? -1.278 -6.728 -13.851 1.00 93.88 89 ARG A N 1
ATOM 661 C CA . ARG A 1 89 ? -2.515 -6.027 -13.522 1.00 93.88 89 ARG A CA 1
ATOM 662 C C . ARG A 1 89 ? -3.373 -6.825 -12.548 1.00 93.88 89 ARG A C 1
ATOM 664 O O . ARG A 1 89 ? -3.854 -6.251 -11.573 1.00 93.88 89 ARG A O 1
ATOM 671 N N . GLU A 1 90 ? -3.525 -8.125 -12.777 1.00 94.25 90 GLU A N 1
ATOM 672 C CA . GLU A 1 90 ? -4.221 -9.033 -11.863 1.00 94.25 90 GLU A CA 1
ATOM 673 C C . GLU A 1 90 ? -3.530 -9.054 -10.494 1.00 94.25 90 GLU A C 1
ATOM 675 O O . GLU A 1 90 ? -4.176 -8.821 -9.470 1.00 94.25 90 GLU A O 1
ATOM 680 N N . LEU A 1 91 ? -2.199 -9.195 -10.468 1.00 93.62 91 LEU A N 1
ATOM 681 C CA . LEU A 1 91 ? -1.423 -9.148 -9.228 1.00 93.62 91 LEU A CA 1
ATOM 682 C C . LEU A 1 91 ? -1.632 -7.834 -8.464 1.00 93.62 91 LEU A C 1
ATOM 684 O O . LEU A 1 91 ? -1.762 -7.857 -7.237 1.00 93.62 91 LEU A O 1
ATOM 688 N N . ILE A 1 92 ? -1.655 -6.694 -9.163 1.00 92.38 92 ILE A N 1
ATOM 689 C CA . ILE A 1 92 ? -1.920 -5.382 -8.564 1.00 92.38 92 ILE A CA 1
ATOM 690 C C . ILE A 1 92 ? -3.324 -5.337 -7.957 1.00 92.38 92 ILE A C 1
ATOM 692 O O . ILE A 1 92 ? -3.480 -4.961 -6.793 1.00 92.38 92 ILE A O 1
ATOM 696 N N . ASP A 1 93 ? -4.334 -5.728 -8.727 1.00 94.31 93 ASP A N 1
ATOM 697 C CA . ASP A 1 93 ? -5.733 -5.681 -8.309 1.00 94.31 93 ASP A CA 1
ATOM 698 C C . ASP A 1 93 ? -5.994 -6.565 -7.080 1.00 94.31 93 ASP A C 1
ATOM 700 O O . ASP A 1 93 ? -6.701 -6.155 -6.153 1.00 94.31 93 ASP A O 1
ATOM 704 N N . GLU A 1 94 ? -5.386 -7.750 -7.032 1.00 93.56 94 GLU A N 1
ATOM 705 C CA . GLU A 1 94 ? -5.495 -8.656 -5.892 1.00 93.56 94 GLU A CA 1
ATOM 706 C C . GLU A 1 94 ? -4.702 -8.177 -4.674 1.00 93.56 94 GLU A C 1
ATOM 708 O O . GLU A 1 94 ? -5.207 -8.183 -3.546 1.00 93.56 94 GLU A O 1
ATOM 713 N N . SER A 1 95 ? -3.448 -7.770 -4.880 1.00 91.88 95 SER A N 1
ATOM 714 C CA . SER A 1 95 ? -2.538 -7.437 -3.779 1.00 91.88 95 SER A CA 1
ATOM 715 C C . SER A 1 95 ? -2.898 -6.125 -3.106 1.00 91.88 95 SER A C 1
ATOM 717 O O . SER A 1 95 ? -2.732 -5.972 -1.896 1.00 91.88 95 SER A O 1
ATOM 719 N N . PHE A 1 96 ? -3.420 -5.180 -3.882 1.00 92.88 96 PHE A N 1
ATOM 720 C CA . PHE A 1 96 ? -3.733 -3.834 -3.431 1.00 92.88 96 PHE A CA 1
ATOM 721 C C . PHE A 1 96 ? -5.241 -3.575 -3.411 1.00 92.88 96 PHE A C 1
ATOM 723 O O . PHE A 1 96 ? -5.678 -2.439 -3.576 1.00 92.88 96 PHE A O 1
ATOM 730 N N . SER A 1 97 ? -6.052 -4.604 -3.128 1.00 91.50 97 SER A N 1
ATOM 731 C CA . SER A 1 97 ? -7.524 -4.529 -3.110 1.00 91.50 97 SER A CA 1
ATOM 732 C C . SER A 1 97 ? -8.115 -3.454 -2.179 1.00 91.50 97 SER A C 1
ATOM 734 O O . SER A 1 97 ? -9.310 -3.175 -2.224 1.00 91.50 97 SER A O 1
ATOM 736 N N . TYR A 1 98 ? -7.304 -2.905 -1.271 1.00 86.06 98 TYR A N 1
ATOM 737 C CA . TYR A 1 98 ? -7.675 -1.823 -0.356 1.00 86.06 98 TYR A CA 1
ATOM 738 C C . TYR A 1 98 ? -7.600 -0.427 -1.002 1.00 86.06 98 TYR A C 1
ATOM 740 O 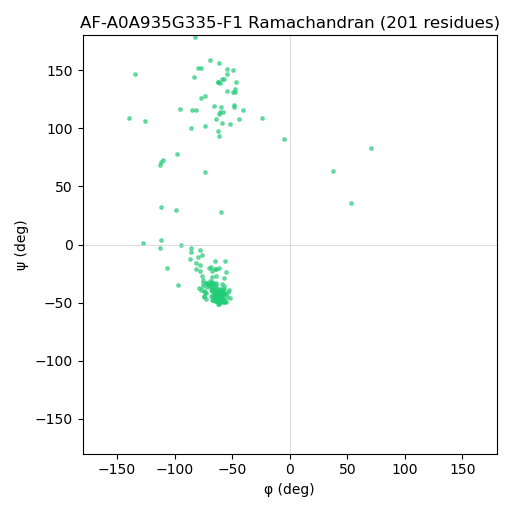O . TYR A 1 98 ? -8.162 0.524 -0.459 1.00 86.06 98 TYR A O 1
ATOM 748 N N . LEU A 1 99 ? -6.923 -0.291 -2.146 1.00 88.56 99 LEU A N 1
ATOM 749 C CA . LEU A 1 99 ? -6.831 0.956 -2.899 1.00 88.56 99 LEU A CA 1
ATOM 750 C C . LEU A 1 99 ? -8.095 1.197 -3.735 1.00 88.56 99 LEU A C 1
ATOM 752 O O . LEU A 1 99 ? -8.775 0.276 -4.188 1.00 88.56 99 LEU A O 1
ATOM 756 N N . SER A 1 100 ? -8.399 2.471 -3.987 1.00 88.25 100 SER A N 1
ATOM 757 C CA . SER A 1 100 ? -9.457 2.847 -4.929 1.00 88.25 100 SER A CA 1
ATOM 758 C C . SER A 1 100 ? -9.069 2.515 -6.375 1.00 88.25 100 SER A C 1
ATOM 760 O O . SER A 1 100 ? -7.890 2.455 -6.724 1.00 88.25 100 SER A O 1
ATOM 762 N N . ARG A 1 101 ? -10.060 2.386 -7.269 1.00 91.88 101 ARG A N 1
ATOM 763 C CA . ARG A 1 101 ? -9.802 2.135 -8.700 1.00 91.88 101 ARG A CA 1
ATOM 764 C C . ARG A 1 101 ? -8.946 3.212 -9.370 1.00 91.88 101 ARG A C 1
ATOM 766 O O . ARG A 1 101 ? -8.130 2.880 -10.225 1.00 91.88 101 ARG A O 1
ATOM 773 N N . ALA A 1 102 ? -9.091 4.472 -8.961 1.00 88.56 102 ALA A N 1
ATOM 774 C CA . ALA A 1 102 ? -8.236 5.552 -9.449 1.00 88.56 102 ALA A CA 1
ATOM 775 C C . ALA A 1 102 ? -6.770 5.335 -9.034 1.00 88.56 102 ALA A C 1
ATOM 777 O O . ALA A 1 102 ? -5.887 5.396 -9.880 1.00 88.56 102 ALA A O 1
ATOM 778 N N . GLN A 1 103 ? -6.524 4.986 -7.767 1.00 86.94 103 GLN A N 1
ATOM 779 C CA . GLN A 1 103 ? -5.176 4.712 -7.254 1.00 86.94 103 GLN A CA 1
ATOM 780 C C . GLN A 1 103 ? -4.544 3.466 -7.882 1.00 86.94 103 GLN A C 1
ATOM 782 O O . GLN A 1 103 ? -3.361 3.492 -8.197 1.00 86.94 103 GLN A O 1
ATOM 787 N N . LEU A 1 104 ? -5.317 2.396 -8.104 1.00 90.94 104 LEU A N 1
ATOM 788 C CA . LEU A 1 104 ? -4.829 1.203 -8.809 1.00 90.94 104 LEU A CA 1
ATOM 789 C C . LEU A 1 104 ? -4.426 1.528 -10.253 1.00 90.94 104 LEU A C 1
ATOM 791 O O . LEU A 1 104 ? -3.379 1.086 -10.716 1.00 90.94 104 LEU A O 1
ATOM 795 N N . THR A 1 105 ? -5.221 2.350 -10.945 1.00 89.81 105 THR A N 1
ATOM 796 C CA . THR A 1 105 ? -4.911 2.791 -12.315 1.00 89.81 105 THR A CA 1
ATOM 797 C C . THR A 1 105 ? -3.646 3.648 -12.353 1.00 89.81 105 THR A C 1
ATOM 799 O O . THR A 1 105 ? -2.809 3.476 -13.238 1.00 89.81 105 THR A O 1
ATOM 802 N N . GLU A 1 106 ? -3.483 4.554 -11.385 1.00 85.44 106 GLU A N 1
ATOM 803 C CA . GLU A 1 106 ? -2.263 5.352 -11.240 1.00 85.44 106 GLU A CA 1
ATOM 804 C C . GLU A 1 106 ? -1.043 4.466 -10.958 1.00 85.44 106 GLU A C 1
ATOM 806 O O . GLU A 1 106 ? -0.034 4.603 -11.642 1.00 85.44 106 GLU A O 1
ATOM 811 N N . LEU A 1 107 ? -1.147 3.518 -10.019 1.00 88.25 107 LEU A N 1
ATOM 812 C CA . LEU A 1 107 ? -0.070 2.579 -9.695 1.00 88.25 107 LEU 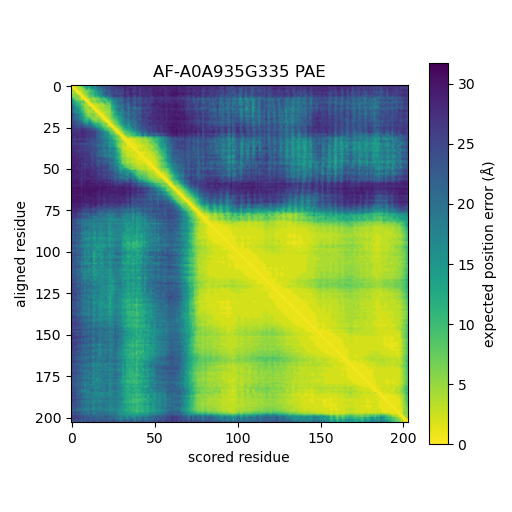A CA 1
ATOM 813 C C . LEU A 1 107 ? 0.355 1.761 -10.921 1.00 88.25 107 LEU A C 1
ATOM 815 O O . LEU A 1 107 ? 1.547 1.658 -11.198 1.00 88.25 107 LEU A O 1
ATOM 819 N N . HIS A 1 108 ? -0.613 1.225 -11.668 1.00 90.44 108 HIS A N 1
ATOM 820 C CA . HIS A 1 108 ? -0.350 0.487 -12.901 1.00 90.44 108 HIS A CA 1
ATOM 821 C C . HIS A 1 108 ? 0.359 1.366 -13.940 1.00 90.44 108 HIS A C 1
ATOM 823 O O . HIS A 1 108 ? 1.376 0.963 -14.492 1.00 90.44 108 HIS A O 1
ATOM 829 N N . THR A 1 109 ? -0.142 2.584 -14.169 1.00 89.50 109 THR A N 1
ATOM 830 C CA . THR A 1 109 ? 0.429 3.520 -15.153 1.00 89.50 109 THR A CA 1
ATOM 831 C C . THR A 1 109 ? 1.868 3.903 -14.803 1.00 89.50 109 THR A C 1
ATOM 833 O O . THR A 1 109 ? 2.723 3.963 -15.683 1.00 89.50 109 THR A O 1
ATOM 836 N N . GLU A 1 110 ? 2.159 4.172 -13.528 1.00 86.94 110 GLU A N 1
ATOM 837 C CA . GLU A 1 110 ? 3.514 4.534 -13.098 1.00 86.94 110 GLU A CA 1
ATOM 838 C C . GLU A 1 110 ? 4.472 3.337 -13.144 1.00 86.94 110 GLU A C 1
ATOM 840 O O . GLU A 1 110 ? 5.628 3.509 -13.528 1.00 86.94 110 GLU A O 1
ATOM 845 N N . LEU A 1 111 ? 4.007 2.126 -12.812 1.00 88.50 111 LEU A N 1
ATOM 846 C CA . LEU A 1 111 ? 4.814 0.913 -12.957 1.00 88.50 111 LEU A CA 1
ATOM 847 C C . LEU A 1 111 ? 5.154 0.653 -14.429 1.00 88.50 111 LEU A C 1
ATOM 849 O O . LEU A 1 111 ? 6.320 0.457 -14.754 1.00 88.50 111 LEU A O 1
ATOM 853 N N . GLU A 1 112 ? 4.161 0.702 -15.317 1.00 91.44 112 GLU A N 1
ATOM 854 C CA . GLU A 1 112 ? 4.343 0.528 -16.763 1.00 91.44 112 GLU A CA 1
ATOM 855 C C . GLU A 1 112 ? 5.343 1.548 -17.314 1.00 91.44 112 GLU A C 1
ATOM 857 O O . GLU A 1 112 ? 6.352 1.179 -17.912 1.00 91.44 112 GLU A O 1
ATOM 862 N N . LYS A 1 113 ? 5.154 2.827 -16.979 1.00 89.81 113 LYS A N 1
ATOM 863 C CA . LYS A 1 113 ? 6.083 3.896 -17.348 1.00 89.81 113 LYS A CA 1
ATOM 864 C C . LYS A 1 113 ? 7.509 3.639 -16.852 1.00 89.81 113 LYS A C 1
ATOM 866 O O . LYS A 1 113 ? 8.459 3.915 -17.579 1.00 89.81 113 LYS A O 1
ATOM 871 N N . ALA A 1 114 ? 7.676 3.147 -15.625 1.00 88.12 114 ALA A N 1
ATOM 872 C CA . ALA A 1 114 ? 8.993 2.848 -15.072 1.00 88.12 114 ALA A CA 1
ATOM 873 C C . ALA A 1 114 ? 9.660 1.652 -15.773 1.00 88.12 114 ALA A C 1
ATOM 875 O O . ALA A 1 114 ? 10.876 1.660 -15.960 1.00 88.12 114 ALA A O 1
ATOM 876 N N . LEU A 1 115 ? 8.879 0.646 -16.174 1.00 88.31 115 LEU A N 1
ATOM 877 C CA . LEU A 1 115 ? 9.361 -0.544 -16.879 1.00 88.31 115 LEU A CA 1
ATOM 878 C C . LEU A 1 115 ? 9.669 -0.290 -18.360 1.00 88.31 115 LEU A C 1
ATOM 880 O O . LEU A 1 115 ? 10.515 -0.996 -18.915 1.00 88.31 115 LEU A O 1
ATOM 884 N N . ASP A 1 116 ? 9.000 0.685 -18.975 1.00 93.31 116 ASP A N 1
ATOM 885 C CA . ASP A 1 116 ? 9.192 1.079 -20.374 1.00 93.31 116 ASP A CA 1
ATOM 886 C C . ASP A 1 116 ? 10.309 2.115 -20.568 1.00 93.31 116 ASP A C 1
ATOM 888 O O . ASP A 1 116 ? 10.746 2.354 -21.696 1.00 93.31 116 ASP A O 1
ATOM 892 N N . ASP A 1 117 ? 10.804 2.727 -19.487 1.00 93.56 117 ASP A N 1
ATOM 893 C CA . ASP A 1 117 ? 11.918 3.672 -19.551 1.00 93.56 117 ASP A CA 1
ATOM 894 C C . ASP A 1 117 ? 13.216 2.955 -19.990 1.00 93.56 117 ASP A C 1
ATOM 896 O O . ASP A 1 117 ? 13.710 2.069 -19.278 1.00 93.56 117 ASP A O 1
ATOM 900 N N . PRO A 1 118 ? 13.837 3.346 -21.124 1.00 95.75 118 PRO A N 1
ATOM 901 C CA . PRO A 1 118 ? 15.089 2.750 -21.584 1.00 95.75 118 PRO A CA 1
ATOM 902 C C . PRO A 1 118 ? 16.227 2.838 -20.560 1.00 95.75 118 PRO A C 1
ATOM 904 O O . PRO A 1 118 ? 17.093 1.958 -20.541 1.00 95.75 118 PRO A O 1
ATOM 907 N N . ALA A 1 119 ? 16.226 3.856 -19.692 1.00 94.31 119 ALA A N 1
ATOM 908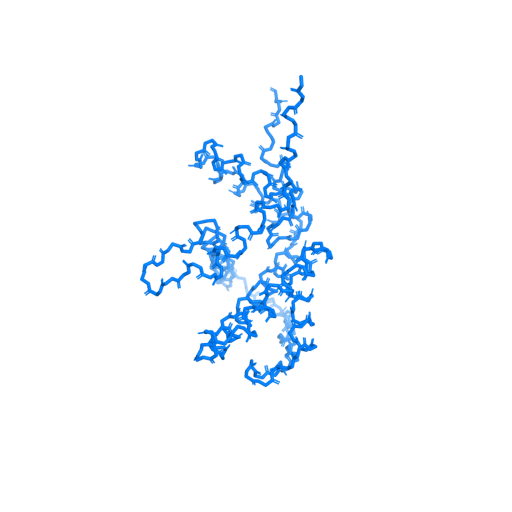 C CA . ALA A 1 119 ? 17.212 4.005 -18.624 1.00 94.31 119 ALA A CA 1
ATOM 909 C C . ALA A 1 119 ? 17.134 2.868 -17.589 1.00 94.31 119 ALA A C 1
ATOM 911 O O . ALA A 1 119 ? 18.149 2.509 -16.994 1.00 94.31 119 ALA A O 1
ATOM 912 N N . ASN A 1 120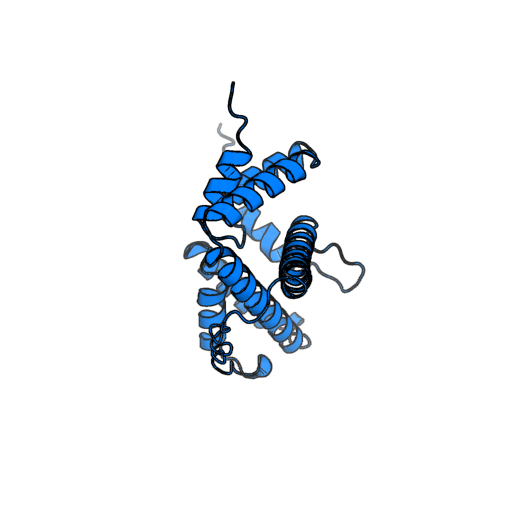 ? 15.958 2.255 -17.429 1.00 90.38 120 ASN A N 1
ATOM 913 C CA . ASN A 1 120 ? 15.718 1.155 -16.497 1.00 90.38 120 ASN A CA 1
ATOM 914 C C . ASN A 1 120 ? 15.861 -0.226 -17.149 1.00 90.38 120 ASN A C 1
ATOM 916 O O . ASN A 1 120 ? 15.732 -1.239 -16.463 1.00 90.38 120 ASN A O 1
ATOM 920 N N . SER A 1 121 ? 16.161 -0.303 -18.450 1.00 94.12 121 SER A N 1
ATOM 921 C CA . SER A 1 121 ? 16.225 -1.571 -19.195 1.00 94.12 121 SER A CA 1
ATOM 922 C C . SER A 1 121 ? 17.141 -2.620 -18.548 1.00 94.12 121 SER A C 1
ATOM 924 O O . SER A 1 121 ? 16.770 -3.789 -18.468 1.00 94.12 121 SER A O 1
ATOM 926 N N . ALA A 1 122 ? 18.291 -2.203 -18.007 1.00 93.31 122 ALA A N 1
ATOM 927 C CA . ALA A 1 122 ? 19.233 -3.082 -17.310 1.00 93.31 122 ALA A CA 1
ATOM 928 C C . ALA A 1 122 ? 18.725 -3.589 -15.942 1.00 93.31 122 ALA A C 1
ATOM 930 O O . ALA A 1 122 ? 19.232 -4.585 -15.431 1.00 93.31 122 ALA A O 1
ATOM 931 N N . HIS A 1 123 ? 17.740 -2.915 -15.343 1.00 91.00 123 HIS A N 1
ATOM 932 C CA . HIS A 1 123 ? 17.205 -3.208 -14.009 1.00 91.00 123 HIS A CA 1
ATOM 933 C C . HIS A 1 123 ? 15.763 -3.724 -14.029 1.00 91.00 123 HIS A C 1
ATOM 935 O O . HIS A 1 123 ? 15.239 -4.096 -12.982 1.00 91.00 123 HIS A O 1
ATOM 941 N N . ARG A 1 124 ? 15.129 -3.788 -15.204 1.00 90.25 124 ARG A N 1
ATOM 942 C CA . ARG A 1 124 ? 13.714 -4.137 -15.374 1.00 90.25 124 ARG A CA 1
ATOM 943 C C . ARG A 1 124 ? 13.328 -5.439 -14.671 1.00 90.25 124 ARG A C 1
ATOM 945 O O . ARG A 1 124 ? 12.327 -5.480 -13.965 1.00 90.25 124 ARG A O 1
ATOM 952 N N . GLU A 1 125 ? 14.137 -6.487 -14.821 1.00 90.06 125 GLU A N 1
ATOM 953 C CA . GLU A 1 125 ? 13.887 -7.781 -14.173 1.00 90.06 125 GLU A CA 1
ATOM 954 C C . GLU A 1 125 ? 13.979 -7.688 -12.643 1.00 90.06 125 GLU A C 1
ATOM 956 O O . GLU A 1 125 ? 13.131 -8.228 -11.937 1.00 90.06 125 GLU A O 1
ATOM 961 N N . ALA A 1 126 ? 14.972 -6.965 -12.117 1.00 87.06 126 ALA A N 1
ATOM 962 C CA . ALA A 1 126 ? 15.118 -6.758 -10.679 1.00 87.06 126 ALA A CA 1
ATOM 963 C C . ALA A 1 126 ? 13.935 -5.964 -10.102 1.00 87.06 126 ALA A C 1
ATOM 965 O O . ALA A 1 126 ? 13.387 -6.359 -9.076 1.00 87.06 126 ALA A O 1
ATOM 966 N N . MET A 1 127 ? 13.496 -4.909 -10.799 1.00 86.44 127 MET A N 1
ATOM 967 C CA . MET A 1 127 ? 12.323 -4.117 -10.417 1.00 86.44 127 MET A CA 1
ATOM 968 C C . MET A 1 127 ? 11.048 -4.964 -10.390 1.00 86.44 127 MET A C 1
ATOM 970 O O . MET A 1 127 ? 10.275 -4.872 -9.440 1.00 86.44 127 MET A O 1
ATOM 974 N N . LEU A 1 128 ? 10.837 -5.815 -11.401 1.00 89.38 128 LEU A N 1
ATOM 975 C CA . LEU A 1 128 ? 9.697 -6.733 -11.443 1.00 89.38 128 LEU A CA 1
ATOM 976 C C . LEU A 1 128 ? 9.745 -7.757 -10.307 1.00 89.38 128 LEU A C 1
ATOM 978 O O . LEU A 1 128 ? 8.738 -7.964 -9.636 1.00 89.38 128 LEU A O 1
ATOM 982 N N . ASN A 1 129 ? 10.903 -8.375 -10.064 1.00 86.75 129 ASN A N 1
ATOM 983 C CA . ASN A 1 129 ? 11.075 -9.328 -8.968 1.00 86.75 129 ASN A CA 1
ATOM 984 C C . ASN A 1 129 ? 10.738 -8.687 -7.612 1.00 86.75 129 ASN A C 1
ATOM 986 O O . ASN A 1 129 ? 9.937 -9.238 -6.857 1.00 86.75 129 ASN A O 1
ATOM 990 N N . GLU A 1 130 ? 11.295 -7.507 -7.331 1.00 84.38 130 GLU A N 1
ATOM 991 C CA . GLU A 1 130 ? 11.038 -6.779 -6.086 1.00 84.38 130 GLU A CA 1
ATOM 992 C C . GLU A 1 130 ? 9.565 -6.373 -5.963 1.00 84.38 130 GLU A C 1
ATOM 994 O O . GLU A 1 130 ? 8.943 -6.587 -4.920 1.00 84.38 130 GLU A O 1
ATOM 999 N N . PHE A 1 131 ? 8.974 -5.849 -7.041 1.00 87.19 131 PHE A N 1
ATOM 1000 C CA . PHE A 1 131 ? 7.564 -5.479 -7.061 1.00 87.19 131 PHE A CA 1
ATOM 1001 C C . PHE A 1 131 ? 6.661 -6.672 -6.730 1.00 87.19 131 PHE A C 1
ATOM 1003 O O . PHE A 1 131 ? 5.773 -6.558 -5.883 1.00 87.19 131 PHE A O 1
ATOM 1010 N N . VAL A 1 132 ? 6.908 -7.831 -7.349 1.00 90.00 132 VAL A N 1
ATOM 1011 C CA . VAL A 1 132 ? 6.125 -9.049 -7.110 1.00 90.00 132 VAL A CA 1
ATOM 1012 C C . VAL A 1 132 ? 6.281 -9.540 -5.671 1.00 90.00 132 VAL A C 1
ATOM 1014 O O . VAL A 1 132 ? 5.286 -9.919 -5.047 1.00 90.00 132 VAL A O 1
ATOM 1017 N N . GLU A 1 133 ? 7.491 -9.515 -5.108 1.00 86.56 133 GLU A N 1
ATOM 1018 C CA . GLU A 1 133 ? 7.702 -9.869 -3.699 1.00 86.56 133 GLU A CA 1
ATOM 1019 C C . GLU A 1 133 ? 6.928 -8.945 -2.752 1.00 86.56 133 GLU A C 1
ATOM 1021 O O . GLU A 1 133 ? 6.252 -9.419 -1.830 1.00 86.56 133 GLU A O 1
ATOM 1026 N N . VAL A 1 134 ? 6.982 -7.632 -2.990 1.00 85.06 134 VAL A N 1
ATOM 1027 C CA . VAL A 1 134 ? 6.253 -6.642 -2.190 1.00 85.06 134 VAL A CA 1
ATOM 1028 C C . VAL A 1 134 ? 4.746 -6.847 -2.320 1.00 85.06 134 VAL A C 1
ATOM 1030 O O . VAL A 1 134 ? 4.066 -6.935 -1.296 1.00 85.06 134 VAL A O 1
ATOM 1033 N N . ALA A 1 135 ? 4.223 -6.983 -3.540 1.00 87.69 135 ALA A N 1
ATOM 1034 C CA . ALA A 1 135 ? 2.802 -7.202 -3.800 1.00 87.69 135 ALA A CA 1
ATOM 1035 C C . ALA A 1 135 ? 2.285 -8.442 -3.052 1.00 87.69 135 ALA A C 1
ATOM 1037 O O . ALA A 1 135 ? 1.341 -8.345 -2.267 1.00 87.69 135 ALA A O 1
ATOM 1038 N N . ARG A 1 136 ? 2.990 -9.577 -3.155 1.00 87.50 136 ARG A N 1
ATOM 1039 C CA . ARG A 1 136 ? 2.643 -10.813 -2.427 1.00 87.50 136 ARG A CA 1
ATOM 1040 C C . ARG A 1 136 ? 2.640 -10.621 -0.917 1.00 87.50 136 ARG A C 1
ATOM 1042 O O . ARG A 1 136 ? 1.749 -11.108 -0.222 1.00 87.50 136 ARG A O 1
ATOM 1049 N N . LYS A 1 137 ? 3.627 -9.899 -0.385 1.00 86.38 137 LYS A N 1
ATOM 1050 C CA . LYS A 1 137 ? 3.702 -9.624 1.051 1.00 86.38 137 LYS A CA 1
ATOM 1051 C C . LYS A 1 137 ? 2.539 -8.755 1.522 1.00 86.38 137 LYS A C 1
ATOM 1053 O O . LYS A 1 137 ? 1.994 -9.005 2.600 1.00 86.38 137 LYS A O 1
ATOM 1058 N N . VAL A 1 138 ? 2.151 -7.761 0.725 1.00 86.94 138 VAL A N 1
ATOM 1059 C CA . VAL A 1 138 ? 0.992 -6.903 0.993 1.00 86.94 138 VAL A CA 1
ATOM 1060 C C . VAL A 1 138 ? -0.295 -7.726 0.946 1.00 86.94 138 VAL A C 1
ATOM 1062 O O . VAL A 1 138 ? -1.049 -7.688 1.916 1.00 86.94 138 VAL A O 1
ATOM 1065 N N . GLN A 1 139 ? -0.499 -8.539 -0.095 1.00 88.25 139 GLN A N 1
ATOM 1066 C CA . GLN A 1 139 ? -1.653 -9.434 -0.229 1.00 88.25 139 GLN A CA 1
ATOM 1067 C C . GLN A 1 139 ? -1.788 -10.371 0.978 1.00 88.25 139 GLN A C 1
ATOM 1069 O O . GLN A 1 139 ? -2.859 -10.473 1.585 1.00 88.25 139 GLN A O 1
ATOM 1074 N N . TYR A 1 140 ? -0.687 -11.027 1.358 1.00 86.62 140 TYR A N 1
ATOM 1075 C CA . TYR A 1 140 ? -0.639 -11.936 2.498 1.00 86.62 140 TYR A CA 1
ATOM 1076 C C . TYR A 1 140 ? -0.972 -11.209 3.801 1.00 86.62 140 TYR A C 1
ATOM 1078 O O . TYR A 1 140 ? -1.866 -11.626 4.535 1.00 86.62 140 TYR A O 1
ATOM 1086 N N . THR A 1 141 ? -0.306 -10.083 4.069 1.00 85.69 141 THR A N 1
ATOM 1087 C CA . THR A 1 141 ? -0.525 -9.294 5.292 1.00 85.69 141 THR A CA 1
ATOM 1088 C C . THR A 1 141 ? -1.963 -8.790 5.367 1.00 85.69 141 THR A C 1
ATOM 1090 O O . THR A 1 141 ? -2.612 -8.927 6.402 1.00 85.69 141 THR A O 1
ATOM 1093 N N . HIS A 1 142 ? -2.493 -8.261 4.265 1.00 87.69 142 HIS A N 1
ATOM 1094 C CA . HIS A 1 142 ? -3.868 -7.787 4.191 1.00 87.69 142 HIS A CA 1
ATOM 1095 C C . HIS A 1 142 ? -4.870 -8.924 4.441 1.00 87.69 142 HIS A C 1
ATOM 1097 O O . HIS A 1 142 ? -5.819 -8.744 5.203 1.00 87.69 142 HIS A O 1
ATOM 1103 N N . SER A 1 143 ? -4.636 -10.110 3.873 1.00 88.12 143 SER A N 1
ATOM 1104 C CA . SER A 1 143 ? -5.482 -11.293 4.082 1.00 88.12 143 SER A CA 1
ATOM 1105 C C . SER A 1 143 ? -5.455 -11.778 5.532 1.00 88.12 143 SER A C 1
ATOM 1107 O O . SER A 1 143 ? -6.510 -12.064 6.096 1.00 88.12 143 SER A O 1
ATOM 1109 N N . GLN A 1 144 ? -4.276 -11.792 6.163 1.00 88.44 144 GLN A N 1
ATOM 1110 C CA . GLN A 1 144 ? -4.130 -12.127 7.582 1.00 88.44 144 GLN A CA 1
ATOM 1111 C C . GLN A 1 144 ? -4.892 -11.137 8.464 1.00 88.44 144 GLN A C 1
ATOM 1113 O O . GLN A 1 144 ? -5.724 -11.541 9.273 1.00 88.44 144 GLN A O 1
ATOM 1118 N N . LEU A 1 145 ? -4.690 -9.833 8.249 1.00 89.19 145 LEU A N 1
ATOM 1119 C CA . LEU A 1 145 ? -5.415 -8.793 8.980 1.00 89.19 145 LEU A CA 1
ATOM 1120 C C . LEU A 1 145 ? -6.927 -8.897 8.761 1.00 89.19 145 LEU A C 1
ATOM 1122 O O . LEU A 1 145 ? -7.699 -8.688 9.694 1.00 89.19 145 LEU A O 1
ATOM 1126 N N . LYS A 1 146 ? -7.368 -9.229 7.542 1.00 91.44 146 LYS A N 1
ATOM 1127 C CA . LYS A 1 146 ? -8.787 -9.396 7.211 1.00 91.44 146 LYS A CA 1
ATOM 1128 C C . LYS A 1 146 ? -9.405 -10.563 7.978 1.00 91.44 146 LYS A C 1
ATOM 1130 O O . LYS A 1 146 ? -10.533 -10.417 8.448 1.00 91.44 146 LYS A O 1
ATOM 1135 N N . GLY A 1 147 ? -8.668 -11.666 8.118 1.00 90.81 147 GLY A N 1
ATOM 1136 C CA . GLY A 1 147 ? -9.091 -12.887 8.806 1.00 90.81 147 GLY A CA 1
ATOM 1137 C C . GLY A 1 147 ? -9.080 -12.820 10.335 1.00 90.81 147 GLY A C 1
ATOM 1138 O O . GLY A 1 147 ? -9.599 -13.737 10.968 1.00 90.81 147 GLY A O 1
ATOM 1139 N N . LEU A 1 148 ? -8.531 -11.759 10.938 1.00 91.81 148 LEU A N 1
ATOM 1140 C CA . LEU A 1 148 ? -8.512 -11.618 12.395 1.00 91.81 148 LEU A CA 1
ATOM 1141 C C . LEU A 1 148 ? -9.935 -11.538 12.991 1.00 91.81 148 LEU A C 1
ATOM 1143 O O . LEU A 1 148 ? -10.792 -10.833 12.437 1.00 91.81 148 LEU A O 1
ATOM 1147 N N . PRO A 1 149 ? -10.186 -12.189 14.144 1.00 93.06 149 PRO A N 1
ATOM 1148 C CA . PRO A 1 149 ? -11.403 -11.999 14.925 1.00 93.06 149 PRO A CA 1
ATOM 1149 C C . PRO A 1 149 ? -11.649 -10.522 15.286 1.00 93.06 149 PRO A C 1
ATOM 1151 O O . PRO A 1 149 ? -10.693 -9.762 15.460 1.00 93.06 149 PRO A O 1
ATOM 1154 N N . PRO A 1 150 ? -12.914 -10.091 15.457 1.00 93.81 150 PRO A N 1
ATOM 1155 C CA . PRO A 1 150 ? -13.230 -8.705 15.812 1.00 93.81 150 PRO A CA 1
ATOM 1156 C C . PRO A 1 150 ? -12.559 -8.215 17.105 1.00 93.81 150 PRO A C 1
ATOM 1158 O O . PRO A 1 150 ? -12.113 -7.069 17.159 1.00 93.81 150 PRO A O 1
ATOM 1161 N N . ASP A 1 151 ? -12.455 -9.075 18.122 1.00 92.38 151 ASP A N 1
ATOM 1162 C CA . ASP A 1 151 ? -11.814 -8.732 19.398 1.00 92.38 151 ASP A CA 1
ATOM 1163 C C . ASP A 1 151 ? -10.303 -8.505 19.229 1.00 92.38 151 ASP A C 1
ATOM 1165 O O . ASP A 1 151 ? -9.762 -7.522 19.741 1.00 92.38 151 ASP A O 1
ATOM 1169 N N . ASP A 1 152 ? -9.642 -9.332 18.415 1.00 91.19 152 ASP A N 1
ATOM 1170 C CA . ASP A 1 152 ? -8.219 -9.182 18.095 1.00 91.19 152 ASP A CA 1
ATOM 1171 C C . ASP A 1 152 ? -7.960 -7.919 17.267 1.00 91.19 152 ASP A C 1
ATOM 1173 O O . ASP A 1 152 ? -6.988 -7.203 17.514 1.00 91.19 152 ASP A O 1
ATOM 1177 N N . LYS A 1 153 ? -8.854 -7.582 16.326 1.00 93.44 153 LYS A N 1
ATOM 1178 C CA . LYS A 1 153 ? -8.789 -6.316 15.574 1.00 93.44 153 LYS A CA 1
ATOM 1179 C C . LYS A 1 153 ? -8.936 -5.102 16.487 1.00 93.44 153 LYS A C 1
ATOM 1181 O O . LYS A 1 153 ? -8.205 -4.126 16.316 1.00 93.44 153 LYS A O 1
ATOM 1186 N N . ARG A 1 154 ? -9.835 -5.156 17.474 1.00 93.69 154 ARG A N 1
ATOM 1187 C CA . ARG A 1 154 ? -9.990 -4.084 18.467 1.00 93.69 154 ARG A CA 1
ATOM 1188 C C . ARG A 1 154 ? -8.728 -3.937 19.315 1.00 93.69 154 ARG A C 1
ATOM 1190 O O . ARG A 1 154 ? -8.214 -2.826 19.429 1.00 93.69 154 ARG A O 1
ATOM 1197 N N . LEU A 1 155 ? -8.188 -5.038 19.841 1.00 90.94 155 LEU A N 1
ATOM 1198 C CA . LEU A 1 155 ? -6.939 -5.023 20.609 1.00 90.94 155 LEU A CA 1
ATOM 1199 C C . LEU A 1 155 ? -5.780 -4.454 19.778 1.00 90.94 155 LEU A C 1
ATOM 1201 O O . LEU A 1 155 ? -4.974 -3.657 20.266 1.00 90.94 155 LEU A O 1
ATOM 1205 N N . LEU A 1 156 ? -5.706 -4.842 18.506 1.00 90.88 156 LEU A N 1
ATOM 1206 C CA . LEU A 1 156 ? -4.723 -4.343 17.558 1.00 90.88 156 LEU A CA 1
ATOM 1207 C C . LEU A 1 156 ? -4.851 -2.829 17.349 1.00 90.88 156 LEU A C 1
ATOM 1209 O O . LEU A 1 156 ? -3.846 -2.118 17.406 1.00 90.88 156 LEU A O 1
ATOM 1213 N N . ALA A 1 157 ? -6.074 -2.336 17.152 1.00 92.94 157 ALA A N 1
ATOM 1214 C CA . ALA A 1 157 ? -6.361 -0.916 16.988 1.00 92.94 157 ALA A CA 1
ATOM 1215 C C . ALA A 1 157 ? -5.993 -0.096 18.235 1.00 92.94 157 ALA A C 1
ATOM 1217 O O . ALA A 1 157 ? -5.378 0.965 18.115 1.00 92.94 157 ALA A O 1
ATOM 1218 N N . GLU A 1 158 ? -6.294 -0.602 19.432 1.00 89.88 158 GLU A N 1
ATOM 1219 C CA . GLU A 1 158 ? -5.927 0.033 20.702 1.00 89.88 158 GLU A CA 1
ATOM 1220 C C . GLU A 1 158 ? -4.408 0.105 20.889 1.00 89.88 158 GLU A C 1
ATOM 1222 O O . GLU A 1 158 ? -3.871 1.164 21.224 1.00 89.88 158 GLU A O 1
ATOM 1227 N N . ARG A 1 159 ? -3.692 -0.994 20.613 1.00 89.00 159 ARG A N 1
ATOM 1228 C CA . ARG A 1 159 ? -2.220 -1.023 20.653 1.00 89.00 159 ARG A CA 1
ATOM 1229 C C . ARG A 1 159 ? -1.617 -0.048 19.651 1.00 89.00 159 ARG A C 1
ATOM 1231 O O . ARG A 1 159 ? -0.689 0.686 19.989 1.00 89.00 159 ARG A O 1
ATOM 1238 N N . PHE A 1 160 ? -2.157 -0.011 18.437 1.00 90.12 160 PHE A N 1
ATOM 1239 C CA . PHE A 1 160 ? -1.728 0.927 17.410 1.00 90.12 160 PHE A CA 1
ATOM 1240 C C . PHE A 1 160 ? -1.908 2.380 17.872 1.00 90.12 160 PHE A C 1
ATOM 1242 O O . PHE A 1 160 ? -0.966 3.169 17.799 1.00 90.12 160 PHE A O 1
ATOM 1249 N N . ALA A 1 161 ? -3.079 2.717 18.419 1.00 88.44 161 ALA A N 1
ATOM 1250 C CA . ALA A 1 161 ? -3.373 4.051 18.935 1.00 88.44 161 ALA A CA 1
ATOM 1251 C C . ALA A 1 161 ? -2.516 4.429 20.155 1.00 88.44 161 ALA A C 1
ATOM 1253 O O . ALA A 1 161 ? -2.140 5.591 20.314 1.00 88.44 161 ALA A O 1
ATOM 1254 N N . ALA A 1 162 ? -2.178 3.471 21.022 1.00 87.69 162 ALA A N 1
ATOM 1255 C CA . ALA A 1 162 ? -1.250 3.700 22.125 1.00 87.69 162 ALA A CA 1
ATOM 1256 C C . ALA A 1 162 ? 0.154 4.027 21.602 1.00 87.69 162 ALA A C 1
ATOM 1258 O O . ALA A 1 162 ? 0.773 4.994 22.044 1.00 87.69 162 ALA A O 1
ATOM 1259 N N . ASN A 1 163 ? 0.629 3.275 20.611 1.00 85.94 163 ASN A N 1
ATOM 1260 C CA . ASN A 1 163 ? 1.957 3.470 20.050 1.00 85.94 163 ASN A CA 1
ATOM 1261 C C . ASN A 1 163 ? 2.083 4.749 19.218 1.00 85.94 163 ASN A C 1
ATOM 1263 O O . ASN A 1 163 ? 3.126 5.402 19.253 1.00 85.94 163 ASN A O 1
ATOM 1267 N N . SER A 1 164 ? 1.029 5.153 18.507 1.00 86.94 164 SER A N 1
ATOM 1268 C CA . SER A 1 164 ? 1.039 6.393 17.729 1.00 86.94 164 SER A CA 1
ATOM 1269 C C . SER A 1 164 ? 1.175 7.640 18.602 1.00 86.94 164 SER A C 1
ATOM 1271 O O . SER A 1 164 ? 1.612 8.674 18.110 1.00 86.94 164 SER A O 1
ATOM 1273 N N . ARG A 1 165 ? 0.842 7.565 19.900 1.00 87.50 165 ARG A N 1
ATOM 1274 C CA . ARG A 1 165 ? 1.045 8.679 20.846 1.00 87.50 165 ARG A CA 1
ATOM 1275 C C . ARG A 1 165 ? 2.522 9.020 21.048 1.00 87.50 165 ARG A C 1
ATOM 1277 O O . ARG A 1 165 ? 2.819 10.143 21.436 1.00 87.50 165 ARG A O 1
A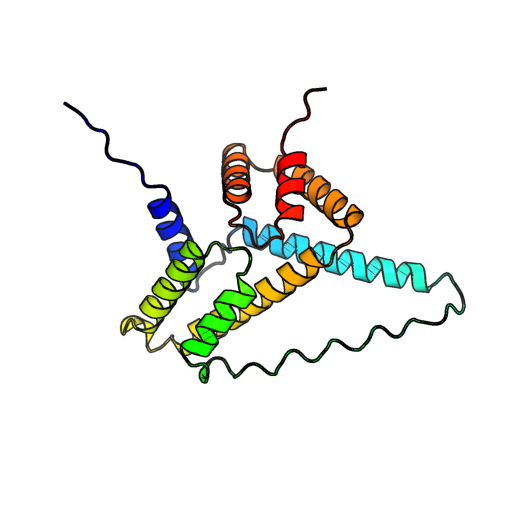TOM 1284 N N . ASN A 1 166 ? 3.429 8.087 20.746 1.00 88.12 166 ASN A N 1
ATOM 1285 C CA . ASN A 1 166 ? 4.875 8.317 20.790 1.00 88.12 166 ASN A CA 1
ATOM 1286 C C . ASN A 1 166 ? 5.401 9.059 19.549 1.00 88.12 166 ASN A C 1
ATOM 1288 O O . ASN A 1 166 ? 6.560 9.468 19.527 1.00 88.12 166 ASN A O 1
ATOM 1292 N N . LEU A 1 167 ? 4.578 9.215 18.507 1.00 84.81 167 LEU A N 1
ATOM 1293 C CA . LEU A 1 167 ? 4.932 9.983 17.316 1.00 84.81 167 LEU A CA 1
ATOM 1294 C C . LEU A 1 167 ? 4.827 11.486 17.597 1.00 84.81 167 LEU A C 1
ATOM 1296 O O . LEU A 1 167 ? 4.000 11.918 18.403 1.00 84.81 167 LEU A O 1
ATOM 1300 N N . SER A 1 168 ? 5.619 12.287 16.884 1.00 87.88 168 SER A N 1
ATOM 1301 C CA . SER A 1 168 ? 5.491 13.751 16.913 1.00 87.88 168 SER A CA 1
ATOM 1302 C C . SER A 1 168 ? 4.112 14.212 16.401 1.00 87.88 168 SER A C 1
ATOM 1304 O O . SER A 1 168 ? 3.482 13.487 15.624 1.00 87.88 168 SER A O 1
ATOM 1306 N N . PRO A 1 169 ? 3.626 15.412 16.779 1.00 90.06 169 PRO A N 1
ATOM 1307 C CA . PRO A 1 169 ? 2.320 15.913 16.337 1.00 90.06 169 PRO A CA 1
ATOM 1308 C C . PRO A 1 169 ? 2.140 15.907 14.811 1.00 90.06 169 PRO A C 1
ATOM 1310 O O . PRO A 1 169 ? 1.093 15.485 14.320 1.00 90.06 169 PRO A O 1
ATOM 1313 N N . ASP A 1 170 ? 3.180 16.280 14.064 1.00 86.88 170 ASP A N 1
ATOM 1314 C CA . ASP A 1 170 ? 3.158 16.287 12.597 1.00 86.88 170 ASP A CA 1
ATOM 1315 C C . ASP A 1 170 ? 3.020 14.868 12.026 1.00 86.88 170 ASP A C 1
ATOM 1317 O O . ASP A 1 170 ? 2.229 14.624 11.114 1.00 86.88 170 ASP A O 1
ATOM 1321 N N . GLN A 1 171 ? 3.731 13.895 12.605 1.00 87.00 171 GLN A N 1
ATOM 1322 C CA . GLN A 1 171 ? 3.622 12.485 12.219 1.00 87.00 171 GLN A CA 1
ATOM 1323 C C . GLN A 1 171 ? 2.252 11.896 12.570 1.00 87.00 171 GLN A C 1
ATOM 1325 O O . GLN A 1 171 ? 1.704 11.119 11.790 1.00 87.00 171 GLN A O 1
ATOM 1330 N N . GLN A 1 172 ? 1.677 12.268 13.717 1.00 88.00 172 GLN A N 1
ATOM 1331 C CA . GLN A 1 172 ? 0.325 11.851 14.095 1.00 88.00 172 GLN A CA 1
ATOM 1332 C C . GLN A 1 172 ? -0.722 12.402 13.125 1.00 88.00 172 GLN A C 1
ATOM 1334 O O . GLN A 1 172 ? -1.656 11.688 12.755 1.00 88.00 172 GLN A O 1
ATOM 1339 N N . GLN A 1 173 ? -0.565 13.656 12.698 1.00 88.94 173 GLN A N 1
ATOM 1340 C CA . GLN A 1 173 ? -1.460 14.278 11.731 1.00 88.94 173 GLN A CA 1
ATOM 1341 C C . GLN A 1 173 ? -1.352 13.603 10.359 1.00 88.94 173 GLN A C 1
ATOM 1343 O O . GLN A 1 173 ? -2.371 13.184 9.811 1.00 88.94 173 GLN A O 1
ATOM 1348 N N . ALA A 1 174 ? -0.132 13.393 9.857 1.00 86.75 174 ALA A N 1
ATOM 1349 C CA . ALA A 1 174 ? 0.099 12.673 8.606 1.00 86.75 174 ALA A CA 1
ATOM 1350 C C . ALA A 1 174 ? -0.465 11.241 8.650 1.00 86.75 174 ALA A C 1
ATOM 1352 O O . ALA A 1 174 ? -1.065 10.767 7.685 1.00 86.75 174 ALA A O 1
ATOM 1353 N N . LEU A 1 175 ? -0.320 10.550 9.784 1.00 89.19 175 LEU A N 1
ATOM 1354 C CA . LEU A 1 175 ? -0.899 9.226 9.991 1.00 89.19 175 LEU A CA 1
ATOM 1355 C C . LEU A 1 175 ? -2.431 9.256 9.929 1.00 89.19 175 LEU A C 1
ATOM 1357 O O . LEU A 1 175 ? -3.038 8.436 9.240 1.00 89.19 175 LEU A O 1
ATOM 1361 N N . ARG A 1 176 ? -3.062 10.212 10.618 1.00 90.94 176 ARG A N 1
ATOM 1362 C CA . ARG A 1 176 ? -4.520 10.372 10.604 1.00 90.94 176 ARG A CA 1
ATOM 1363 C C . ARG A 1 176 ? -5.035 10.635 9.191 1.00 90.94 176 ARG A C 1
ATOM 1365 O O . ARG A 1 176 ? -6.018 10.025 8.787 1.00 90.94 176 ARG A O 1
ATOM 1372 N N . GLU A 1 177 ? -4.347 11.476 8.424 1.00 89.88 177 GLU A N 1
ATOM 1373 C CA . GLU A 1 177 ? -4.684 11.740 7.023 1.00 89.88 177 GLU A CA 1
ATOM 1374 C C . GLU A 1 177 ? -4.591 10.477 6.162 1.00 89.88 177 GLU A C 1
ATOM 1376 O O . GLU A 1 177 ? -5.523 10.187 5.413 1.00 89.88 177 GLU A O 1
ATOM 1381 N N . ARG A 1 178 ? -3.530 9.672 6.312 1.00 87.12 178 ARG A N 1
ATOM 1382 C CA . ARG A 1 178 ? -3.390 8.391 5.593 1.00 87.12 178 ARG A CA 1
ATOM 1383 C C . ARG A 1 178 ? -4.508 7.404 5.936 1.00 87.12 178 ARG A C 1
ATOM 1385 O O . ARG A 1 178 ? -5.057 6.760 5.042 1.00 87.12 178 ARG A O 1
ATOM 1392 N N . LEU A 1 179 ? -4.872 7.306 7.213 1.00 91.38 179 LEU A N 1
ATOM 1393 C CA . LEU A 1 179 ? -5.980 6.464 7.669 1.00 91.38 179 LEU A CA 1
ATOM 1394 C C . LEU A 1 179 ? -7.318 6.933 7.079 1.00 91.38 179 LEU A C 1
ATOM 1396 O O . LEU A 1 179 ? -8.046 6.124 6.505 1.00 91.38 179 LEU A O 1
ATOM 1400 N N . MET A 1 180 ? -7.598 8.242 7.121 1.00 91.25 180 MET A N 1
ATOM 1401 C CA . MET A 1 180 ? -8.802 8.835 6.522 1.00 91.25 180 MET A CA 1
ATOM 1402 C C . MET A 1 180 ? -8.869 8.623 5.005 1.00 91.25 180 MET A C 1
ATOM 1404 O O . MET A 1 180 ? -9.941 8.364 4.465 1.00 91.25 180 MET A O 1
ATOM 1408 N N . GLN A 1 181 ? -7.729 8.703 4.317 1.00 88.81 181 GLN A N 1
ATOM 1409 C CA . GLN A 1 181 ? -7.620 8.434 2.881 1.00 88.81 181 GLN A CA 1
ATOM 1410 C C . GLN A 1 181 ? -7.609 6.937 2.544 1.00 88.81 181 GLN A C 1
ATOM 1412 O O . GLN A 1 181 ? -7.603 6.584 1.366 1.00 88.81 181 GLN A O 1
ATOM 1417 N N . ARG A 1 182 ? -7.593 6.059 3.556 1.00 89.31 182 ARG A N 1
ATOM 1418 C CA . ARG A 1 182 ? -7.538 4.596 3.416 1.00 89.31 182 ARG A CA 1
ATOM 1419 C C . ARG A 1 182 ? -6.377 4.113 2.541 1.00 89.31 182 ARG A C 1
ATOM 1421 O O . ARG A 1 182 ? -6.494 3.131 1.821 1.00 89.31 182 ARG A O 1
ATOM 1428 N N . THR A 1 183 ? -5.237 4.795 2.623 1.00 84.69 183 THR A N 1
ATOM 1429 C CA . THR A 1 183 ? -4.041 4.469 1.825 1.00 84.69 183 THR A CA 1
ATOM 1430 C C . THR A 1 183 ? -3.155 3.407 2.468 1.00 84.69 183 THR A C 1
ATOM 1432 O O . THR A 1 183 ? -2.180 2.965 1.861 1.00 84.69 183 THR A O 1
ATOM 1435 N N . LEU A 1 184 ? -3.468 2.988 3.695 1.00 87.25 184 LEU A N 1
ATOM 1436 C CA . LEU A 1 184 ? -2.712 1.963 4.401 1.00 87.25 184 LEU A CA 1
ATOM 1437 C C . LEU A 1 184 ? -3.166 0.556 3.987 1.00 87.25 184 LEU A C 1
ATOM 1439 O O . LEU A 1 184 ? -4.368 0.359 3.809 1.00 87.25 184 LEU A O 1
ATOM 1443 N N . PRO A 1 185 ? -2.243 -0.426 3.902 1.00 86.50 185 PRO A N 1
ATOM 1444 C CA . PRO A 1 185 ? -2.544 -1.816 3.554 1.00 86.50 185 PRO A CA 1
ATOM 1445 C C . PRO A 1 185 ? -3.238 -2.543 4.712 1.00 86.50 185 PRO A C 1
ATOM 1447 O O . PRO A 1 185 ? -2.713 -3.490 5.295 1.00 86.50 185 PRO A O 1
ATOM 1450 N N . MET A 1 186 ? -4.418 -2.062 5.089 1.00 91.00 186 MET A N 1
ATOM 1451 C CA . MET A 1 186 ? -5.229 -2.609 6.164 1.00 91.00 186 MET A CA 1
ATOM 1452 C C . MET A 1 186 ? -6.689 -2.739 5.725 1.00 91.00 186 MET A C 1
ATOM 1454 O O . MET A 1 186 ? -7.187 -1.896 4.975 1.00 91.00 186 MET A O 1
ATOM 1458 N N . PRO A 1 187 ? -7.393 -3.769 6.219 1.00 92.88 187 PRO A N 1
ATOM 1459 C CA . PRO A 1 187 ? -8.824 -3.915 6.010 1.00 92.88 187 PRO A CA 1
ATOM 1460 C C . PRO A 1 187 ? -9.601 -2.678 6.464 1.00 92.88 187 PRO A C 1
ATOM 1462 O O . PRO A 1 187 ? -9.244 -2.024 7.446 1.00 92.88 187 PRO A O 1
ATOM 1465 N N . THR A 1 188 ? -10.692 -2.381 5.757 1.00 91.75 188 THR A N 1
ATOM 1466 C CA . THR A 1 188 ? -11.543 -1.212 6.029 1.00 91.75 188 THR A CA 1
ATOM 1467 C C . THR A 1 188 ? -12.037 -1.170 7.475 1.00 91.75 188 THR A C 1
ATOM 1469 O O . THR A 1 188 ? -11.955 -0.130 8.118 1.00 91.75 188 THR A O 1
ATOM 1472 N N . ASP A 1 189 ? -12.499 -2.300 8.001 1.00 94.69 189 ASP A N 1
ATOM 1473 C CA . ASP A 1 189 ? -13.012 -2.408 9.364 1.00 94.69 189 ASP A CA 1
ATOM 1474 C C . ASP A 1 189 ? -11.924 -2.147 10.414 1.00 94.69 189 ASP A C 1
ATOM 1476 O O . ASP A 1 189 ? -12.160 -1.418 11.376 1.00 94.69 189 ASP A O 1
ATOM 1480 N N . LEU A 1 190 ? -10.712 -2.670 10.203 1.00 94.25 190 LEU A N 1
ATOM 1481 C CA . LEU A 1 190 ? -9.575 -2.389 11.079 1.00 94.25 190 LEU A CA 1
ATOM 1482 C C . LEU A 1 190 ? -9.161 -0.911 11.014 1.00 94.25 190 LEU A C 1
ATOM 1484 O O . LEU A 1 190 ? -8.882 -0.316 12.052 1.00 94.25 190 LEU A O 1
ATOM 1488 N N . ASN A 1 191 ? -9.149 -0.304 9.824 1.00 94.12 191 ASN A N 1
ATOM 1489 C CA . ASN A 1 191 ? -8.855 1.123 9.668 1.00 94.12 191 ASN A CA 1
ATOM 1490 C C . ASN A 1 191 ? -9.859 1.988 10.447 1.00 94.12 191 ASN A C 1
ATOM 1492 O O . ASN A 1 191 ? -9.463 2.861 11.218 1.00 94.12 191 ASN A O 1
ATOM 1496 N N . ASP A 1 192 ? -11.153 1.688 10.324 1.00 94.69 192 ASP A N 1
ATOM 1497 C CA . ASP A 1 192 ? -12.207 2.411 11.037 1.00 94.69 192 ASP A CA 1
ATOM 1498 C C . ASP A 1 192 ? -12.061 2.253 12.568 1.00 94.69 192 ASP A C 1
ATOM 1500 O O . ASP A 1 192 ? -12.201 3.231 13.308 1.00 94.69 192 ASP A O 1
ATOM 1504 N N . MET A 1 193 ? -11.689 1.060 13.059 1.00 95.12 193 MET A N 1
ATOM 1505 C CA . MET A 1 193 ? -11.374 0.837 14.480 1.00 95.12 193 MET A CA 1
ATOM 1506 C C . MET A 1 193 ? -10.154 1.643 14.945 1.00 95.12 193 MET A C 1
ATOM 1508 O O . MET A 1 193 ? -10.184 2.234 16.026 1.00 95.12 193 MET A O 1
ATOM 1512 N N . VAL A 1 194 ? -9.090 1.698 14.139 1.00 94.31 194 VAL A N 1
ATOM 1513 C CA . VAL A 1 194 ? -7.886 2.489 14.436 1.00 94.31 194 VAL A CA 1
ATOM 1514 C C . VAL A 1 194 ? -8.219 3.980 14.490 1.00 94.31 194 VAL A C 1
ATOM 1516 O O . VAL A 1 194 ? -7.844 4.659 15.445 1.00 94.31 194 VAL A O 1
ATOM 1519 N N . LEU A 1 195 ? -8.961 4.499 13.509 1.00 93.88 195 LEU A N 1
ATOM 1520 C CA . LEU A 1 195 ? -9.415 5.893 13.491 1.00 93.88 195 LEU A CA 1
ATOM 1521 C C . LEU A 1 195 ? -10.256 6.237 14.724 1.00 93.88 195 LEU A C 1
ATOM 1523 O O . LEU A 1 195 ? -10.049 7.289 15.340 1.00 93.88 195 LEU A O 1
ATOM 1527 N N . ALA A 1 196 ? -11.165 5.344 15.121 1.00 93.81 196 ALA A N 1
ATOM 1528 C CA . ALA A 1 196 ? -11.958 5.513 16.331 1.00 93.81 196 ALA A CA 1
ATOM 1529 C C . ALA A 1 196 ? -11.071 5.559 17.588 1.00 93.81 196 ALA A C 1
ATOM 1531 O O . ALA A 1 196 ? -11.233 6.456 18.413 1.00 93.81 196 ALA A O 1
ATOM 1532 N N . ALA A 1 197 ? -10.088 4.660 17.702 1.00 91.31 197 ALA A N 1
ATOM 1533 C CA . ALA A 1 197 ? -9.162 4.598 18.837 1.00 91.31 197 ALA A CA 1
ATOM 1534 C C . ALA A 1 197 ? -8.208 5.810 18.927 1.00 91.31 197 ALA A C 1
ATOM 1536 O O . ALA A 1 197 ? -7.777 6.189 20.019 1.00 91.31 197 ALA A O 1
ATOM 1537 N N . LEU A 1 198 ? -7.884 6.441 17.793 1.00 89.38 198 LEU A N 1
ATOM 1538 C CA . LEU A 1 198 ? -7.074 7.665 17.731 1.00 89.38 198 LEU A CA 1
ATOM 1539 C C . LEU A 1 198 ? -7.848 8.934 18.090 1.00 89.38 198 LEU A C 1
ATOM 1541 O O . LEU A 1 198 ? -7.232 9.973 18.351 1.00 89.38 198 LEU A O 1
ATOM 1545 N N . THR A 1 199 ? -9.177 8.883 18.054 1.00 85.12 199 THR A N 1
ATOM 1546 C CA . THR A 1 199 ? -10.015 10.035 18.372 1.00 85.12 199 THR A CA 1
ATOM 1547 C C . THR A 1 199 ? -10.205 10.072 19.888 1.00 85.12 199 THR A C 1
ATOM 1549 O O . THR A 1 199 ? -10.782 9.137 20.442 1.00 85.12 199 THR A O 1
ATOM 1552 N N . PRO A 1 200 ? -9.717 11.107 20.599 1.00 67.94 200 PRO A N 1
ATOM 1553 C CA . PRO A 1 200 ? -9.866 11.175 22.045 1.00 67.94 200 PRO A CA 1
ATOM 1554 C C . PRO A 1 200 ? -11.355 11.201 22.383 1.00 67.94 200 PRO A C 1
ATOM 1556 O O . PRO A 1 200 ? -12.065 12.152 22.047 1.00 67.94 200 PRO A O 1
ATOM 1559 N N . THR A 1 201 ? -11.838 10.146 23.033 1.00 62.25 201 THR A N 1
ATOM 1560 C CA . THR A 1 201 ? -13.176 10.134 23.613 1.00 62.25 201 THR A CA 1
ATOM 1561 C C . THR A 1 201 ? -13.169 11.209 24.694 1.00 62.25 201 THR A C 1
ATOM 1563 O O . THR A 1 201 ? -12.479 11.056 25.700 1.00 62.25 201 THR A O 1
ATOM 1566 N N . ARG A 1 202 ? -13.846 12.342 24.461 1.00 52.81 202 ARG A N 1
ATOM 1567 C CA . ARG A 1 202 ? -14.086 13.331 25.519 1.00 52.81 202 ARG A CA 1
ATOM 1568 C C . ARG A 1 202 ? -14.933 12.634 26.583 1.00 52.81 202 ARG A C 1
ATOM 1570 O O . ARG A 1 202 ? -16.132 12.465 26.375 1.00 52.81 202 ARG A O 1
ATOM 1577 N N . GLN A 1 203 ? -14.279 12.154 27.634 1.00 41.34 203 GLN A N 1
ATOM 1578 C CA . GLN A 1 203 ? -14.924 11.805 28.895 1.00 41.34 203 GLN A CA 1
ATOM 1579 C C . GLN A 1 203 ? -15.105 13.073 29.720 1.00 41.34 203 GLN A C 1
ATOM 1581 O O . GLN A 1 203 ? -14.198 13.938 29.660 1.00 41.34 203 GLN A O 1
#

Foldseek 3Di:
DDPPDDPDVVVVVVCVVCCQQPVDDPPDDPPPVVVVVVVVVLVVVVVVVVVVVVVVVVPDPDDDDPPPPDPPPDPPQDQLVPDDLVSVLVLLCQLVVLDDPVVSVVVSVVLVVCLPPPVCVVPNNVSSNVVSVVSVVLNVSQVVLVPDDPVVLLVVLLVLLVVLVPPDPVSNVVVLVCLVNSVDSYDVSSSVSNNVNNDPDPD

Secondary structure (DSSP, 8-state):
--------THHHHHHHHHHHHH---SSS----HHHHHHHHHHHHHHHHHHHHHHHHHTS---------PPPP----PPPGGG--HHHHHHHHHHHTTTS-HHHHHHHHHHHHHHHH-GGGTTTHHHHHHHHHHHHHHHHHHHHHHHHS-HHHHHHHHHHHHHHHTTS-HHHHHHHHHHHHTT-SSS-HHHHHHHHHHHS----

Mean predicted aligned error: 13.63 Å

pLDDT: mean 72.78, std 21.22, range [33.0, 95.75]

Sequence (203 aa):
MALSRLCNPSSLLRTIVLVVVVAQPFAARAADPFLMYLLGFAGNLLESSMKEDEANRSKTGVRKVPSIPAPETLPALKAPASMDQEDLRELIDESFSYLSRAQLTELHTELEKALDDPANSAHREAMLNEFVEVARKVQYTHSQLKGLPPDDKRLLAERFAANSRNLSPDQQQALRERLMQRTLPMPTDLNDMVLAALTPTRQ

Radius of gyration: 20.39 Å; Cα contacts (8 Å, |Δi|>4): 91; chains: 1; bounding box: 38×75×51 Å

Solvent-accessible surface area (backbone atoms only — not comparable to full-atom values): 12102 Å² total; per-residue (Å²): 135,87,88,79,80,77,83,57,74,66,61,56,53,55,51,53,59,47,47,70,69,70,65,64,67,100,70,78,91,74,64,56,67,64,57,50,46,52,51,52,48,53,49,51,50,54,56,48,56,58,50,54,57,56,66,56,63,76,76,60,83,90,68,86,73,77,77,73,74,71,79,77,75,68,76,84,70,70,57,59,90,70,52,52,75,65,56,51,49,52,48,46,55,64,29,47,64,62,52,54,73,68,55,50,52,49,51,52,53,54,49,51,54,53,60,69,33,75,90,33,57,91,46,36,62,60,54,41,44,52,49,52,55,51,35,50,51,42,30,50,51,28,51,53,61,57,68,48,54,72,68,58,40,48,54,50,15,47,52,50,35,59,56,47,68,77,45,54,72,68,55,42,49,53,49,50,50,37,54,76,68,43,72,52,87,50,37,68,70,50,47,54,45,28,56,54,54,60,48,82,77,85,122